Protein AF-F9XDE3-F1 (afdb_monomer)

Structure (mmCIF, N/CA/C/O backbone):
data_AF-F9XDE3-F1
#
_entry.id   AF-F9XDE3-F1
#
loop_
_atom_site.group_PDB
_atom_site.id
_atom_site.type_symbol
_atom_site.label_atom_id
_atom_site.label_alt_id
_atom_site.label_comp_id
_atom_site.label_asym_id
_atom_site.label_entity_id
_atom_site.label_seq_id
_atom_site.pdbx_PDB_ins_code
_atom_site.Cartn_x
_atom_site.Cartn_y
_atom_site.Cartn_z
_atom_site.occupancy
_atom_site.B_iso_or_equiv
_atom_site.auth_seq_id
_atom_site.auth_comp_id
_atom_site.auth_asym_id
_atom_site.auth_atom_id
_atom_site.pdbx_PDB_model_num
ATOM 1 N N . ASP A 1 1 ? 13.246 9.807 -26.018 1.00 71.44 1 ASP A N 1
ATOM 2 C CA . ASP A 1 1 ? 12.978 8.855 -24.928 1.00 71.44 1 ASP A CA 1
ATOM 3 C C . ASP A 1 1 ? 14.098 7.842 -24.835 1.00 71.44 1 ASP A C 1
ATOM 5 O O . ASP A 1 1 ? 14.555 7.351 -25.860 1.00 71.44 1 ASP A O 1
ATOM 9 N N . GLU A 1 2 ? 14.586 7.613 -23.620 1.00 89.19 2 GLU A N 1
ATOM 10 C CA . GLU A 1 2 ? 15.578 6.580 -23.307 1.00 89.19 2 GLU A CA 1
ATOM 11 C C . GLU A 1 2 ? 14.878 5.214 -23.237 1.00 89.19 2 GLU A C 1
ATOM 13 O O . GLU A 1 2 ? 13.764 5.120 -22.716 1.00 89.19 2 GLU A O 1
ATOM 18 N N . ASN A 1 3 ? 15.502 4.157 -23.765 1.00 93.88 3 ASN A N 1
ATOM 19 C CA . ASN A 1 3 ? 14.952 2.807 -23.641 1.00 93.88 3 ASN A CA 1
ATOM 20 C C . ASN A 1 3 ? 15.293 2.195 -22.267 1.00 93.88 3 ASN A C 1
ATOM 22 O O . ASN A 1 3 ? 16.207 2.637 -21.572 1.00 93.88 3 ASN A O 1
ATOM 26 N N . ILE A 1 4 ? 14.578 1.139 -21.871 1.00 96.25 4 ILE A N 1
ATOM 2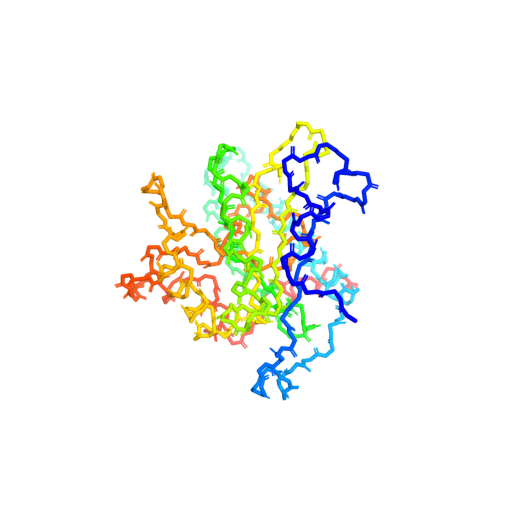7 C CA . ILE A 1 4 ? 14.730 0.568 -20.525 1.00 96.25 4 ILE A CA 1
ATOM 28 C C . ILE A 1 4 ? 16.119 -0.037 -20.252 1.00 96.25 4 ILE A C 1
ATOM 30 O O . ILE A 1 4 ? 16.571 -0.027 -19.110 1.00 96.25 4 ILE A O 1
ATOM 34 N N . GLN A 1 5 ? 16.813 -0.540 -21.276 1.00 96.38 5 GLN A N 1
ATOM 35 C CA . GLN A 1 5 ? 18.156 -1.108 -21.127 1.00 96.38 5 GLN A CA 1
ATOM 36 C C . GLN A 1 5 ? 19.199 -0.010 -20.915 1.00 96.38 5 GLN A C 1
ATOM 38 O O . GLN A 1 5 ? 20.038 -0.135 -20.023 1.00 96.38 5 GLN A O 1
ATOM 43 N N . ASP A 1 6 ? 19.097 1.088 -21.667 1.00 97.19 6 ASP A N 1
ATOM 44 C CA . ASP A 1 6 ? 19.962 2.260 -21.503 1.00 97.19 6 ASP A CA 1
ATOM 45 C C . ASP A 1 6 ? 19.802 2.850 -20.094 1.00 97.19 6 ASP A C 1
ATOM 47 O O . ASP A 1 6 ? 20.797 3.100 -19.412 1.00 97.19 6 ASP A O 1
ATOM 51 N N . PHE A 1 7 ? 18.558 2.953 -19.607 1.00 96.44 7 PHE A N 1
ATOM 52 C CA . PHE A 1 7 ? 18.257 3.390 -18.242 1.00 96.44 7 PHE A CA 1
ATOM 53 C C . PHE A 1 7 ? 18.911 2.492 -17.181 1.00 96.44 7 PHE A C 1
ATOM 55 O O . PHE A 1 7 ? 19.586 2.991 -16.280 1.00 96.44 7 PHE A O 1
ATOM 62 N N . LEU A 1 8 ? 18.743 1.167 -17.287 1.00 96.31 8 LEU A N 1
ATOM 63 C CA . LEU A 1 8 ? 19.302 0.203 -16.330 1.00 96.31 8 LEU A CA 1
ATOM 64 C C . LEU A 1 8 ? 20.837 0.168 -16.356 1.00 96.31 8 LEU A C 1
ATOM 66 O O . LEU A 1 8 ? 21.459 -0.084 -15.323 1.00 96.31 8 LEU A O 1
ATOM 70 N N . HIS A 1 9 ? 21.448 0.425 -17.515 1.00 95.94 9 HIS A N 1
ATOM 71 C CA . HIS A 1 9 ? 22.898 0.541 -17.651 1.00 95.94 9 HIS A CA 1
ATOM 72 C C . HIS A 1 9 ? 23.421 1.859 -17.065 1.00 95.94 9 HIS A C 1
ATOM 74 O O . HIS A 1 9 ? 24.461 1.876 -16.409 1.00 95.94 9 HIS A O 1
ATOM 80 N N . ARG A 1 10 ? 22.705 2.966 -17.288 1.00 95.50 10 ARG A N 1
ATOM 81 C CA . ARG A 1 10 ? 23.077 4.295 -16.789 1.00 95.50 10 ARG A CA 1
ATOM 82 C C . ARG A 1 10 ? 22.883 4.435 -15.279 1.00 95.50 10 ARG A C 1
ATOM 84 O O . ARG A 1 10 ? 23.667 5.139 -14.649 1.00 95.50 10 ARG A O 1
ATOM 91 N N . LEU A 1 11 ? 21.861 3.791 -14.710 1.00 94.50 11 LEU A N 1
ATOM 92 C CA . LEU A 1 11 ? 21.525 3.838 -13.282 1.00 94.50 11 LEU A CA 1
ATOM 93 C C . LEU A 1 11 ? 21.361 2.430 -12.677 1.00 94.50 11 LEU A C 1
ATOM 95 O O . LEU A 1 11 ? 20.244 2.026 -12.331 1.00 94.50 11 LEU A O 1
ATOM 99 N N . PRO A 1 12 ? 22.454 1.661 -12.508 1.00 92.12 12 PRO A N 1
ATOM 100 C CA . PRO A 1 12 ? 22.395 0.386 -11.803 1.00 92.12 12 PRO A CA 1
ATOM 101 C C . PRO A 1 12 ? 21.988 0.610 -10.342 1.00 92.12 12 PRO A C 1
ATOM 103 O O . PRO A 1 12 ? 22.597 1.415 -9.641 1.00 92.12 12 PRO A O 1
ATOM 106 N N . VAL A 1 13 ? 20.969 -0.099 -9.855 1.00 90.44 13 VAL A N 1
ATOM 107 C CA . VAL A 1 13 ? 20.438 0.094 -8.486 1.00 90.44 13 VAL A CA 1
ATOM 108 C C . VAL A 1 13 ? 21.478 -0.172 -7.385 1.00 90.44 13 VAL A C 1
ATOM 110 O O . VAL A 1 13 ? 21.415 0.407 -6.302 1.00 90.44 13 VAL A O 1
ATOM 113 N N . ASP A 1 14 ? 22.452 -1.031 -7.683 1.00 85.75 14 ASP A N 1
ATOM 114 C CA . ASP A 1 14 ? 23.558 -1.417 -6.812 1.00 85.75 14 ASP A CA 1
ATOM 115 C C . ASP A 1 14 ? 24.767 -0.467 -6.889 1.00 85.75 14 ASP A C 1
ATOM 117 O O . ASP A 1 14 ? 25.701 -0.615 -6.104 1.00 85.75 14 ASP A O 1
ATOM 121 N N . ASP A 1 15 ? 24.756 0.519 -7.792 1.00 88.25 15 ASP A N 1
ATOM 122 C CA . ASP A 1 15 ? 25.788 1.554 -7.858 1.00 88.25 15 ASP A CA 1
ATOM 123 C C . ASP A 1 15 ? 25.461 2.690 -6.867 1.00 88.25 15 ASP A C 1
ATOM 125 O O . ASP A 1 15 ? 24.393 3.305 -6.969 1.00 88.25 15 ASP A O 1
ATOM 129 N N . PRO A 1 16 ? 26.363 3.028 -5.924 1.00 85.69 16 PRO A N 1
ATOM 130 C CA . PRO A 1 16 ? 26.194 4.179 -5.039 1.00 85.69 16 PRO A CA 1
ATOM 131 C C . PRO A 1 16 ? 25.924 5.501 -5.772 1.00 85.69 16 PRO A C 1
ATOM 133 O O . PRO A 1 16 ? 25.214 6.349 -5.235 1.00 85.69 16 PRO A O 1
ATOM 136 N N . LYS A 1 17 ? 26.424 5.671 -7.004 1.00 87.94 17 LYS A N 1
ATOM 137 C CA . LYS A 1 17 ? 26.167 6.864 -7.827 1.00 87.94 17 LYS A CA 1
ATOM 138 C C . LYS A 1 17 ? 24.703 7.003 -8.222 1.00 87.94 17 LYS A C 1
ATOM 140 O O . LYS A 1 17 ? 24.204 8.118 -8.334 1.00 87.94 17 LYS A O 1
ATOM 145 N N . SER A 1 18 ? 23.971 5.898 -8.361 1.00 89.00 18 SER A N 1
ATOM 146 C CA . SER A 1 18 ? 22.524 5.946 -8.606 1.00 89.00 18 SER A CA 1
ATOM 147 C C . SER A 1 18 ? 21.765 6.579 -7.439 1.00 89.00 18 SER A C 1
ATOM 149 O O . SER A 1 18 ? 20.657 7.069 -7.617 1.00 89.00 18 SER A O 1
ATOM 151 N N . ALA A 1 19 ? 22.350 6.618 -6.241 1.00 85.00 19 ALA A N 1
ATOM 152 C CA . ALA A 1 19 ? 21.759 7.300 -5.099 1.00 85.00 19 ALA A CA 1
ATOM 153 C C . ALA A 1 19 ? 21.911 8.835 -5.166 1.00 85.00 19 ALA A C 1
ATOM 155 O O . ALA A 1 19 ? 21.168 9.546 -4.491 1.00 85.00 19 ALA A O 1
ATOM 156 N N . GLU A 1 20 ? 22.813 9.357 -6.007 1.00 88.56 20 GLU A N 1
ATOM 157 C CA . GLU A 1 20 ? 22.991 10.800 -6.231 1.00 88.56 20 GLU A CA 1
ATOM 158 C C . GLU A 1 20 ? 21.836 11.409 -7.038 1.00 88.56 20 GLU A C 1
ATOM 160 O O . GLU A 1 20 ? 21.543 12.594 -6.892 1.00 88.56 20 GLU A O 1
ATOM 165 N N . VAL A 1 21 ? 21.134 10.602 -7.848 1.00 87.81 21 VAL A N 1
ATOM 166 C CA . VAL A 1 21 ? 19.949 11.057 -8.599 1.00 87.81 21 VAL A CA 1
ATOM 167 C C . VAL A 1 21 ? 18.654 10.997 -7.780 1.00 87.81 21 VAL A C 1
ATOM 169 O O . VAL A 1 21 ? 17.622 11.495 -8.226 1.00 87.81 21 VAL A O 1
ATOM 172 N N . GLY A 1 22 ? 18.698 10.413 -6.579 1.00 87.44 22 GLY A N 1
ATOM 173 C CA . GLY A 1 22 ? 17.587 10.382 -5.630 1.00 87.44 22 GLY A CA 1
ATOM 174 C C . GLY A 1 22 ? 17.465 9.067 -4.862 1.00 87.44 22 GLY A C 1
ATOM 175 O O . GLY A 1 22 ? 18.130 8.075 -5.150 1.00 87.44 22 GLY A O 1
ATOM 176 N N . HIS A 1 23 ? 16.557 9.050 -3.883 1.00 87.25 23 HIS A N 1
ATOM 177 C CA . HIS A 1 23 ? 16.286 7.885 -3.027 1.00 87.25 23 HIS A CA 1
ATOM 178 C C . HIS A 1 23 ? 15.548 6.737 -3.731 1.00 87.25 23 HIS A C 1
ATOM 180 O O . HIS A 1 23 ? 15.496 5.625 -3.213 1.00 87.25 23 HIS A O 1
ATOM 186 N N . TRP A 1 24 ? 14.953 7.004 -4.895 1.00 92.69 24 TRP A N 1
ATOM 187 C CA . TRP A 1 24 ? 14.138 6.048 -5.635 1.00 92.69 24 TRP A CA 1
ATOM 188 C C . TRP A 1 24 ? 14.448 6.127 -7.123 1.00 92.69 24 TRP A C 1
ATOM 190 O O . TRP A 1 24 ? 14.440 7.215 -7.699 1.00 92.69 24 TRP A O 1
ATOM 200 N N . LEU A 1 25 ? 14.623 4.969 -7.753 1.00 94.44 25 LEU A N 1
ATOM 201 C CA . LEU A 1 25 ? 14.535 4.838 -9.204 1.00 94.44 25 LEU A CA 1
ATOM 202 C C . LEU A 1 25 ? 13.102 4.467 -9.571 1.00 94.44 25 LEU A C 1
ATOM 204 O O . LEU A 1 25 ? 12.509 3.605 -8.923 1.00 94.44 25 LEU A O 1
ATOM 208 N N . TRP A 1 26 ? 12.561 5.100 -10.608 1.00 95.88 26 TRP A N 1
ATOM 209 C CA . TRP A 1 26 ? 11.183 4.908 -11.056 1.00 95.88 26 TRP A CA 1
ATOM 210 C C . TRP A 1 26 ? 11.145 4.503 -12.522 1.00 95.88 26 TRP A C 1
ATOM 212 O O . TRP A 1 26 ? 11.901 5.028 -13.335 1.00 95.88 26 TRP A O 1
ATOM 222 N N . VAL A 1 27 ? 10.218 3.610 -12.857 1.00 96.88 27 VAL A N 1
ATOM 223 C CA . VAL A 1 27 ? 9.884 3.250 -14.237 1.00 96.88 27 VAL A CA 1
ATOM 224 C C . VAL A 1 27 ? 8.375 3.314 -14.379 1.00 96.88 27 VAL A C 1
ATOM 226 O O . VAL A 1 27 ? 7.660 2.660 -13.623 1.00 96.88 27 VAL A O 1
ATOM 229 N N . GLY A 1 28 ? 7.900 4.109 -15.334 1.00 94.88 28 GLY A N 1
ATOM 230 C CA . GLY A 1 28 ? 6.489 4.198 -15.689 1.00 94.88 28 GLY A CA 1
ATOM 231 C C . GLY A 1 28 ? 6.144 3.271 -16.848 1.00 94.88 28 GLY A C 1
ATOM 232 O O . GLY A 1 28 ? 6.965 3.034 -17.734 1.00 94.88 28 GLY A O 1
ATOM 233 N N . SER A 1 29 ? 4.914 2.773 -16.857 1.00 92.12 29 SER A N 1
ATOM 234 C CA . SER A 1 29 ? 4.346 2.132 -18.035 1.00 92.12 29 SER A CA 1
ATOM 235 C C . SER A 1 29 ? 3.871 3.203 -19.024 1.00 92.12 29 SER A C 1
ATOM 237 O O . SER A 1 29 ? 3.166 4.131 -18.616 1.00 92.12 29 SER A O 1
ATOM 239 N N . PRO A 1 30 ? 4.176 3.079 -20.329 1.00 83.25 30 PRO A N 1
ATOM 240 C CA . PRO A 1 30 ? 3.629 3.979 -21.342 1.00 83.25 30 PRO A CA 1
ATOM 241 C C . PRO A 1 30 ? 2.129 3.734 -21.586 1.00 83.25 30 PRO A C 1
ATOM 243 O O . PRO A 1 30 ? 1.458 4.547 -22.220 1.00 83.25 30 PRO A O 1
ATOM 246 N N . THR A 1 31 ? 1.583 2.614 -21.100 1.00 78.81 31 THR A N 1
ATOM 247 C CA . THR A 1 31 ? 0.201 2.203 -21.348 1.00 78.81 31 THR A CA 1
ATOM 248 C C . THR A 1 31 ? -0.665 2.377 -20.108 1.00 78.81 31 THR A C 1
ATOM 250 O O . THR A 1 31 ? -0.649 1.551 -19.196 1.00 78.81 31 THR A O 1
ATOM 253 N N . LEU A 1 32 ? -1.509 3.409 -20.114 1.00 73.50 32 LEU A N 1
ATOM 254 C CA . LEU A 1 32 ? -2.643 3.481 -19.200 1.00 73.50 32 LEU A CA 1
ATOM 255 C C . LEU A 1 32 ? -3.761 2.568 -19.719 1.00 73.50 32 LEU A C 1
ATOM 257 O O . LEU A 1 32 ? -4.246 2.740 -20.840 1.00 73.50 32 LEU A O 1
ATOM 261 N N . SER A 1 33 ? -4.211 1.613 -18.902 1.00 74.94 33 SER A N 1
ATOM 262 C CA . SER A 1 33 ? -5.391 0.808 -19.244 1.00 74.94 33 SER A CA 1
ATOM 263 C C . SER A 1 33 ? -6.588 1.723 -19.513 1.00 74.94 33 SER A C 1
ATOM 265 O O . SER A 1 33 ? -6.915 2.581 -18.691 1.00 74.94 33 SER A O 1
ATOM 267 N N . ARG A 1 34 ? -7.294 1.522 -20.636 1.00 70.25 34 ARG A N 1
ATOM 268 C CA . ARG A 1 34 ? -8.483 2.323 -20.995 1.00 70.25 34 ARG A CA 1
ATOM 269 C C . ARG A 1 34 ? -9.553 2.307 -19.900 1.00 70.25 34 ARG A C 1
ATOM 271 O O . ARG A 1 34 ? -10.234 3.309 -19.706 1.00 70.25 34 ARG A O 1
ATOM 278 N N . ALA A 1 35 ? -9.709 1.184 -19.195 1.00 75.56 35 ALA A N 1
ATOM 279 C CA . ALA A 1 35 ? -10.665 1.067 -18.097 1.00 75.56 35 ALA A CA 1
ATOM 280 C C . ALA A 1 35 ? -10.266 1.945 -16.902 1.00 75.56 35 ALA A C 1
ATOM 282 O O . ALA A 1 35 ? -11.126 2.575 -16.289 1.00 75.56 35 ALA A O 1
ATOM 283 N N . HIS A 1 36 ? -8.969 2.041 -16.597 1.00 76.94 36 HIS A N 1
ATOM 284 C CA . HIS A 1 36 ? -8.475 2.940 -15.554 1.00 76.94 36 HIS A CA 1
ATOM 285 C C . HIS A 1 36 ? -8.493 4.400 -16.000 1.00 76.94 36 HIS A C 1
ATOM 287 O O . HIS A 1 36 ? -8.944 5.241 -15.234 1.00 76.94 36 HIS A O 1
ATOM 293 N N . ALA A 1 37 ? -8.139 4.706 -17.252 1.00 79.19 37 ALA A N 1
ATOM 294 C CA . ALA A 1 37 ? -8.246 6.061 -17.798 1.00 79.19 37 ALA A CA 1
ATOM 295 C C . ALA A 1 37 ? -9.657 6.653 -17.639 1.00 79.19 37 ALA A C 1
ATOM 297 O O . ALA A 1 37 ? -9.795 7.828 -17.318 1.00 79.19 37 ALA A O 1
ATOM 298 N N . LYS A 1 38 ? -10.700 5.831 -17.823 1.00 78.50 38 LYS A N 1
ATOM 299 C CA . LYS A 1 38 ? -12.103 6.244 -17.661 1.00 78.50 38 LYS A CA 1
ATOM 300 C C . LYS A 1 38 ? -12.548 6.398 -16.206 1.00 78.50 38 LYS A C 1
ATOM 302 O O . LYS A 1 38 ? -13.431 7.201 -15.940 1.00 78.50 38 LYS A O 1
ATOM 307 N N . ARG A 1 39 ? -11.994 5.595 -15.293 1.00 78.94 39 ARG A N 1
ATOM 308 C CA . ARG A 1 39 ? -12.381 5.568 -13.870 1.00 78.94 39 ARG A CA 1
ATOM 309 C C . ARG A 1 39 ? -11.543 6.500 -12.997 1.00 78.94 39 ARG A C 1
ATOM 311 O O . ARG A 1 39 ? -11.896 6.714 -11.845 1.00 78.94 39 ARG A O 1
ATOM 318 N N . ARG A 1 40 ? -10.438 7.040 -13.523 1.00 78.94 40 ARG A N 1
ATOM 319 C CA . ARG A 1 40 ? -9.491 7.846 -12.752 1.00 78.94 40 ARG A CA 1
ATOM 320 C C . ARG A 1 40 ? -10.157 9.125 -12.245 1.00 78.94 40 ARG A C 1
ATOM 322 O O . ARG A 1 40 ? -10.354 10.070 -13.008 1.00 78.94 40 ARG A O 1
ATOM 329 N N . LYS A 1 41 ? -10.451 9.157 -10.947 1.00 84.62 41 LYS A N 1
ATOM 330 C CA . LYS A 1 41 ? -10.754 10.389 -10.220 1.00 84.62 41 LYS A CA 1
ATOM 331 C C . LYS A 1 41 ? -9.470 11.214 -10.091 1.00 84.62 41 LYS A C 1
ATOM 333 O O . LYS A 1 41 ? -8.382 10.643 -10.011 1.00 84.62 41 LYS A O 1
ATOM 338 N N . ALA A 1 42 ? -9.586 12.540 -10.125 1.00 87.50 42 ALA A N 1
ATOM 339 C CA . ALA A 1 42 ? -8.465 13.396 -9.755 1.00 87.50 42 ALA A CA 1
ATOM 340 C C . ALA A 1 42 ? -8.119 13.121 -8.288 1.00 87.50 42 ALA A C 1
ATOM 342 O O . ALA A 1 42 ? -9.019 13.054 -7.453 1.00 87.50 42 ALA A O 1
ATOM 343 N N . GLU A 1 43 ? -6.841 12.896 -8.011 1.00 91.56 43 GLU A N 1
ATOM 344 C CA . GLU A 1 43 ? -6.375 12.649 -6.654 1.00 91.56 43 GLU A CA 1
ATOM 345 C C . GLU A 1 43 ? -6.349 13.970 -5.879 1.00 91.56 43 GLU A C 1
ATOM 347 O O . GLU A 1 43 ? -5.714 14.929 -6.317 1.00 91.56 43 GLU A O 1
ATOM 352 N N . ASP A 1 44 ? -7.042 14.003 -4.744 1.00 93.69 44 ASP A N 1
ATOM 353 C CA . ASP A 1 44 ? -7.058 15.119 -3.799 1.00 93.69 44 ASP A CA 1
ATOM 354 C C . ASP A 1 44 ? -6.428 14.662 -2.476 1.00 93.69 44 ASP A C 1
ATOM 356 O O . ASP A 1 44 ? -7.100 14.220 -1.536 1.00 93.69 44 ASP A O 1
ATOM 360 N N . THR A 1 45 ? -5.093 14.675 -2.440 1.00 92.56 45 THR A N 1
ATOM 361 C CA . THR A 1 45 ? -4.321 14.228 -1.272 1.00 92.56 45 THR A CA 1
ATOM 362 C C . THR A 1 45 ? -4.501 15.134 -0.061 1.00 92.56 45 THR A C 1
ATOM 364 O O . THR A 1 45 ? -4.362 14.656 1.065 1.00 92.56 45 THR A O 1
ATOM 367 N N . ASP A 1 46 ? -4.817 16.410 -0.279 1.00 93.38 46 ASP A N 1
ATOM 368 C CA . ASP A 1 46 ? -4.981 17.391 0.792 1.00 93.38 46 ASP A CA 1
ATOM 369 C C . ASP A 1 46 ? -6.316 17.154 1.505 1.00 93.38 46 ASP A C 1
ATOM 371 O O . ASP A 1 46 ? -6.328 16.924 2.718 1.00 93.38 46 ASP A O 1
ATOM 375 N N . ALA A 1 47 ? -7.421 17.045 0.754 1.00 93.94 47 ALA A N 1
ATOM 376 C CA . ALA A 1 47 ? -8.724 16.699 1.324 1.00 93.94 47 ALA A CA 1
ATOM 377 C C . ALA A 1 47 ? -8.710 15.320 2.006 1.00 93.94 47 ALA A C 1
ATOM 379 O O . ALA A 1 47 ? -9.327 15.136 3.065 1.00 93.94 47 ALA A O 1
ATOM 380 N N . PHE A 1 48 ? -7.981 14.352 1.429 1.00 96.31 48 PHE A N 1
ATOM 381 C CA . PHE A 1 48 ? -7.734 13.059 2.067 1.00 96.31 48 PHE A CA 1
ATOM 382 C C . PHE A 1 48 ? -7.014 13.230 3.404 1.00 96.31 48 PHE A C 1
ATOM 384 O O . PHE A 1 48 ? -7.479 12.707 4.414 1.00 96.31 48 PHE A O 1
ATOM 391 N N . GLY A 1 49 ? -5.892 13.952 3.417 1.00 95.44 49 GLY A N 1
ATOM 392 C CA . GLY A 1 49 ? -5.058 14.145 4.599 1.00 95.44 49 GLY A CA 1
ATOM 393 C C . GLY A 1 49 ? -5.815 14.799 5.751 1.00 95.44 49 GLY A C 1
ATOM 394 O O . GLY A 1 49 ? -5.790 14.275 6.867 1.00 95.44 49 GLY A O 1
ATOM 395 N N . GLU A 1 50 ? -6.536 15.889 5.479 1.00 93.69 50 GLU A N 1
ATOM 396 C CA . GLU A 1 50 ? -7.332 16.614 6.476 1.00 93.69 50 GLU A CA 1
ATOM 397 C C . GLU A 1 50 ? -8.423 15.725 7.089 1.00 93.69 50 GLU A C 1
ATOM 399 O O . GLU A 1 50 ? -8.487 15.542 8.311 1.00 93.69 50 GLU A O 1
ATOM 404 N N . SER A 1 51 ? -9.242 15.098 6.241 1.00 95.25 51 SER A N 1
ATOM 405 C CA . SER A 1 51 ? -10.358 14.258 6.689 1.00 95.25 51 SER A CA 1
ATOM 406 C C . SER A 1 51 ? -9.872 12.985 7.388 1.00 95.25 51 SER A C 1
ATOM 408 O O . SER A 1 51 ? -10.445 12.549 8.389 1.00 95.25 51 SER A O 1
ATOM 410 N N . ALA A 1 52 ? -8.777 12.390 6.910 1.00 97.12 52 ALA A N 1
ATOM 411 C CA . ALA A 1 52 ? -8.179 11.221 7.536 1.00 97.12 52 ALA A CA 1
ATOM 412 C C . ALA A 1 52 ? -7.581 11.559 8.904 1.00 97.12 52 ALA A C 1
ATOM 414 O O . ALA A 1 52 ? -7.726 10.769 9.835 1.00 97.12 52 ALA A O 1
ATOM 415 N N . HIS A 1 53 ? -6.950 12.726 9.064 1.00 96.69 53 HIS A N 1
ATOM 416 C CA . HIS A 1 53 ? -6.436 13.153 10.363 1.00 96.69 53 HIS A CA 1
ATOM 417 C C . HIS A 1 53 ? -7.566 13.296 11.390 1.00 96.69 53 HIS A C 1
ATOM 419 O O . HIS A 1 53 ? -7.449 12.774 12.499 1.00 96.69 53 HIS A O 1
ATOM 425 N N . ALA A 1 54 ? -8.700 13.885 10.997 1.00 96.06 54 ALA A N 1
ATOM 426 C CA . ALA A 1 54 ? -9.880 13.981 11.857 1.00 96.06 54 ALA A CA 1
ATOM 427 C C . ALA A 1 54 ? -10.397 12.599 12.308 1.00 96.06 54 ALA A C 1
ATOM 429 O O . ALA A 1 54 ? -10.731 12.410 13.479 1.00 96.06 54 ALA A O 1
ATOM 430 N N . LEU A 1 55 ? -10.391 11.597 11.420 1.00 97.25 55 LEU A N 1
ATOM 431 C CA . LEU A 1 55 ? -10.740 10.212 11.765 1.00 97.25 55 LEU A CA 1
ATOM 432 C C . LEU A 1 55 ? -9.777 9.588 12.783 1.00 97.25 55 LEU A C 1
ATOM 434 O O . LEU A 1 55 ? -10.207 8.889 13.705 1.00 97.25 55 LEU A O 1
ATOM 438 N N . LEU A 1 56 ? -8.474 9.829 12.621 1.00 97.56 56 LEU A N 1
ATOM 439 C CA . LEU A 1 56 ? -7.451 9.326 13.539 1.00 97.56 56 LEU A CA 1
ATOM 440 C C . LEU A 1 56 ? -7.581 9.966 14.928 1.00 97.56 56 LEU A C 1
ATOM 442 O O . LEU A 1 56 ? -7.471 9.257 15.932 1.00 97.56 56 LEU A O 1
ATOM 446 N N . GLU A 1 57 ? -7.862 11.269 15.001 1.00 97.06 57 GLU A N 1
ATOM 447 C CA . GLU A 1 57 ? -8.111 11.968 16.267 1.00 97.06 57 GLU A CA 1
ATOM 448 C C . GLU A 1 57 ? -9.412 11.508 16.934 1.00 97.06 57 GLU A C 1
ATOM 450 O O . GLU A 1 57 ? -9.417 11.231 18.135 1.00 97.06 57 GLU A O 1
ATOM 455 N N . ALA A 1 58 ? -10.488 11.301 16.169 1.00 96.44 58 ALA A N 1
ATOM 456 C CA . ALA A 1 58 ? -11.736 10.748 16.694 1.00 96.44 58 ALA A CA 1
ATOM 457 C C . ALA A 1 58 ? -11.531 9.357 17.318 1.00 96.44 58 ALA A C 1
ATOM 459 O O . ALA A 1 58 ? -12.019 9.082 18.417 1.00 96.44 58 ALA A O 1
ATOM 460 N N . PHE A 1 59 ? -10.736 8.497 16.675 1.00 97.25 59 PHE A N 1
ATOM 461 C CA . PHE A 1 59 ? -10.377 7.195 17.236 1.00 97.25 59 PHE A CA 1
ATOM 462 C C . PHE A 1 59 ? -9.561 7.319 18.534 1.00 97.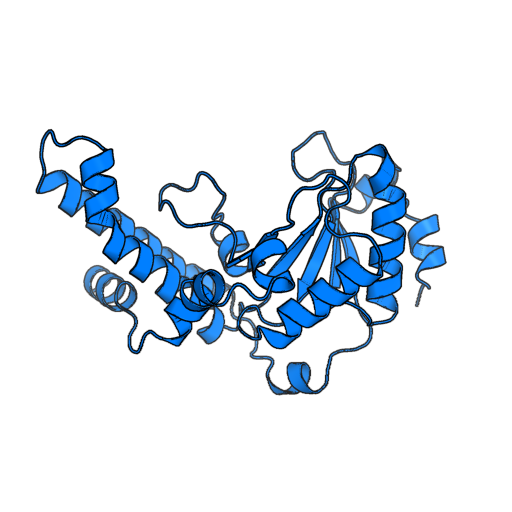25 59 PHE A C 1
ATOM 464 O O . PHE A 1 59 ? -9.789 6.556 19.476 1.00 97.25 59 PHE A O 1
ATOM 471 N N . LYS A 1 60 ? -8.612 8.265 18.612 1.00 97.31 60 LYS A N 1
ATOM 472 C CA . LYS A 1 60 ? -7.829 8.518 19.837 1.00 97.31 60 LYS A CA 1
ATOM 473 C C . LYS A 1 60 ? -8.713 9.023 20.976 1.00 97.31 60 LYS A C 1
ATOM 475 O O . LYS A 1 60 ? -8.583 8.530 22.095 1.00 97.31 60 LYS A O 1
ATOM 480 N N . ALA A 1 61 ? -9.625 9.951 20.692 1.00 96.56 61 ALA A N 1
ATOM 481 C CA . ALA A 1 61 ? -10.577 10.462 21.671 1.00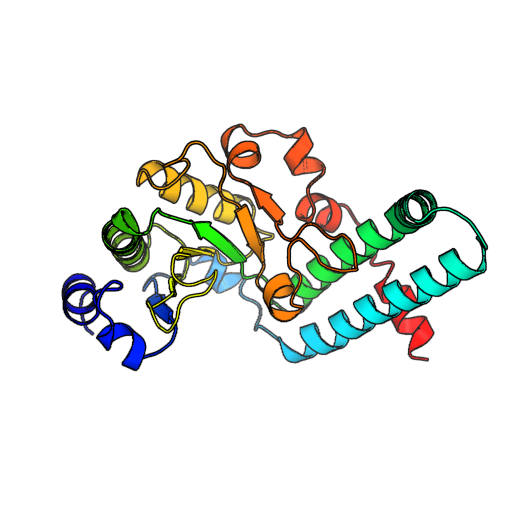 96.56 61 ALA A CA 1
ATOM 482 C C . ALA A 1 61 ? -11.469 9.336 22.214 1.00 96.56 61 ALA A C 1
ATOM 484 O O . ALA A 1 61 ? -11.643 9.202 23.425 1.00 96.56 61 ALA A O 1
ATOM 485 N N . GLU A 1 62 ? -11.970 8.473 21.329 1.00 96.06 62 GLU A N 1
ATOM 486 C CA . GLU A 1 62 ? -12.788 7.327 21.723 1.00 96.06 62 GLU A CA 1
ATOM 487 C C . GLU A 1 62 ? -11.999 6.312 22.555 1.00 96.06 62 GLU A C 1
ATOM 489 O O . GLU A 1 62 ? -12.496 5.802 23.558 1.00 96.06 62 GLU A O 1
ATOM 494 N N . ARG A 1 63 ? -10.728 6.080 22.213 1.00 96.19 63 ARG A N 1
ATOM 495 C CA . ARG A 1 63 ? -9.835 5.271 23.044 1.00 96.19 63 ARG A CA 1
ATOM 496 C C . ARG A 1 63 ? -9.678 5.855 24.448 1.00 96.19 63 ARG A C 1
ATOM 498 O O . ARG A 1 63 ? -9.760 5.097 25.411 1.00 96.19 63 ARG A O 1
ATOM 505 N N . GLY A 1 64 ? -9.501 7.171 24.565 1.00 96.31 64 GLY A N 1
ATOM 506 C CA . GLY A 1 64 ? -9.417 7.860 25.854 1.00 96.31 64 GLY A CA 1
ATOM 507 C C . GLY A 1 64 ? -10.675 7.672 26.707 1.00 96.31 64 GLY A C 1
ATOM 508 O O . GLY A 1 64 ? -10.567 7.385 27.898 1.00 96.31 64 GLY A O 1
ATOM 509 N N . LYS A 1 65 ? -11.869 7.734 26.099 1.00 96.00 65 LYS A N 1
ATOM 510 C CA . LYS A 1 65 ? -13.138 7.435 26.790 1.00 96.00 65 LYS A CA 1
ATOM 511 C C . LYS A 1 65 ? -13.203 5.986 27.259 1.00 96.00 65 LYS A C 1
ATOM 513 O O . LYS A 1 65 ? -13.480 5.732 28.425 1.00 96.00 65 LYS A O 1
ATOM 518 N N . VAL A 1 66 ? -12.881 5.031 26.383 1.00 96.50 66 VAL A N 1
ATOM 519 C CA . VAL A 1 66 ? -12.880 3.602 26.735 1.00 96.50 66 VAL A CA 1
ATOM 520 C C . VAL A 1 66 ? -11.897 3.309 27.871 1.00 96.50 66 VAL A C 1
ATOM 522 O O . VAL A 1 66 ? -12.211 2.504 28.746 1.00 96.50 66 VAL A O 1
ATOM 525 N N . GLU A 1 67 ? -10.725 3.943 27.885 1.00 96.50 67 GLU A N 1
ATOM 526 C CA . GLU A 1 67 ? -9.759 3.836 28.985 1.00 96.50 67 GLU A CA 1
ATOM 527 C C . GLU A 1 67 ? -10.312 4.456 30.284 1.00 96.50 67 GLU A C 1
ATOM 529 O O . GLU A 1 67 ? -10.241 3.814 31.334 1.00 96.50 67 GLU A O 1
ATOM 534 N N . GLY A 1 68 ? -10.938 5.636 30.207 1.00 96.81 68 GLY A N 1
ATOM 535 C CA . GLY A 1 68 ? -11.579 6.312 31.342 1.00 96.81 68 GLY A CA 1
ATOM 536 C C . GLY A 1 68 ? -12.740 5.529 31.965 1.00 96.81 68 GLY A C 1
ATOM 537 O O . GLY A 1 68 ? -12.813 5.406 33.186 1.00 96.81 68 GLY A O 1
ATOM 538 N N . ASP A 1 69 ? -13.589 4.912 31.142 1.00 96.44 69 ASP A N 1
ATOM 539 C CA . ASP A 1 69 ? -14.726 4.085 31.576 1.00 96.44 69 ASP A CA 1
ATOM 540 C C . ASP A 1 69 ? -14.296 2.722 32.147 1.00 96.44 69 ASP A C 1
ATOM 542 O O . ASP A 1 69 ? -15.114 1.950 32.656 1.00 96.44 69 ASP A O 1
ATOM 546 N N . ASN A 1 70 ? -13.017 2.358 32.010 1.00 95.56 70 ASN A N 1
ATOM 547 C CA . ASN A 1 70 ? -12.493 1.049 32.392 1.00 95.56 70 ASN A CA 1
ATOM 548 C C . ASN A 1 70 ? -11.196 1.176 33.218 1.00 95.56 70 ASN A C 1
ATOM 550 O O . ASN A 1 70 ? -10.178 0.570 32.854 1.00 95.56 70 ASN A O 1
ATOM 554 N N . PRO A 1 71 ? -11.218 1.902 34.356 1.00 94.44 71 PRO A N 1
ATOM 555 C CA . PRO A 1 71 ? -10.019 2.161 35.143 1.00 94.44 71 PRO A CA 1
ATOM 556 C C . PRO A 1 71 ? -9.399 0.855 35.658 1.00 94.44 71 PRO A C 1
ATOM 558 O O . PRO A 1 71 ? -10.093 -0.070 36.088 1.00 94.44 71 PRO A O 1
ATOM 561 N N . GLY A 1 72 ? -8.069 0.761 35.584 1.00 92.62 72 GLY A N 1
ATOM 562 C CA . GLY A 1 72 ? -7.302 -0.398 36.056 1.00 92.62 72 GLY A CA 1
ATOM 563 C C . GLY A 1 72 ? -7.464 -1.679 35.226 1.00 92.62 72 GLY A C 1
ATOM 564 O O . GLY A 1 72 ? -6.919 -2.719 35.600 1.00 92.62 72 GLY A O 1
ATOM 565 N N . LYS A 1 73 ? -8.196 -1.657 34.102 1.00 94.75 73 LYS A N 1
ATOM 566 C CA . LYS A 1 73 ? -8.276 -2.817 33.202 1.00 94.75 73 LYS A CA 1
ATOM 567 C C . LYS A 1 73 ? -6.987 -2.978 32.392 1.00 94.75 73 LYS A C 1
ATOM 569 O O . LYS A 1 73 ? -6.372 -2.013 31.956 1.00 94.75 73 LYS A O 1
ATOM 574 N N . ALA A 1 74 ? -6.613 -4.233 32.140 1.00 95.44 74 ALA A N 1
ATOM 575 C CA . ALA A 1 74 ? -5.444 -4.571 31.332 1.00 95.44 74 ALA A CA 1
ATOM 576 C C . ALA A 1 74 ? -5.563 -4.062 29.881 1.00 95.44 74 ALA A C 1
ATOM 578 O O . ALA A 1 74 ? -6.650 -4.061 29.297 1.00 95.44 74 ALA A O 1
ATOM 579 N N . ALA A 1 75 ? -4.426 -3.742 29.256 1.00 92.81 75 ALA A N 1
ATOM 580 C CA . ALA A 1 75 ? -4.362 -3.230 27.883 1.00 92.81 75 ALA A CA 1
ATOM 581 C C . ALA A 1 75 ? -5.014 -4.161 26.840 1.00 92.81 75 ALA A C 1
ATOM 583 O O . ALA A 1 75 ? -5.611 -3.689 25.872 1.00 92.81 75 ALA A O 1
ATOM 584 N N . ALA A 1 76 ? -4.961 -5.483 27.043 1.00 94.81 76 ALA A N 1
ATOM 585 C CA . ALA A 1 76 ? -5.640 -6.452 26.179 1.00 94.81 76 ALA A CA 1
ATOM 586 C C . ALA A 1 76 ? -7.173 -6.289 26.210 1.00 94.81 76 ALA A C 1
ATOM 588 O O . ALA A 1 76 ? -7.834 -6.392 25.177 1.00 94.81 76 ALA A O 1
ATOM 589 N N . THR A 1 77 ? -7.737 -5.968 27.378 1.00 96.12 77 THR A N 1
ATOM 590 C CA . THR A 1 77 ? -9.173 -5.700 27.546 1.00 96.12 77 THR A CA 1
ATOM 591 C C . THR A 1 77 ? -9.581 -4.427 26.816 1.00 96.12 77 THR A C 1
ATOM 593 O O . THR A 1 77 ? -10.587 -4.433 26.107 1.00 96.12 77 THR A O 1
ATOM 596 N N . ILE A 1 78 ? -8.784 -3.360 26.938 1.00 96.38 78 ILE A N 1
ATOM 597 C CA . ILE A 1 78 ? -8.997 -2.112 26.191 1.00 96.38 78 ILE A CA 1
ATOM 598 C C . ILE A 1 78 ? -8.908 -2.380 24.687 1.00 96.38 78 ILE A C 1
ATOM 600 O O . ILE A 1 78 ? -9.823 -2.039 23.947 1.00 96.38 78 ILE A O 1
ATOM 604 N N . THR A 1 79 ? -7.877 -3.100 24.237 1.00 95.12 79 THR A N 1
ATOM 605 C CA . THR A 1 79 ? -7.695 -3.470 22.822 1.00 95.12 79 THR A CA 1
ATOM 606 C C . THR A 1 79 ? -8.901 -4.234 22.272 1.00 95.12 79 THR A C 1
ATOM 608 O O . THR A 1 79 ? -9.362 -3.945 21.170 1.00 95.12 79 THR A O 1
ATOM 611 N N . LYS A 1 80 ? -9.460 -5.176 23.046 1.00 96.75 80 LYS A N 1
ATOM 612 C CA . LYS A 1 80 ? -10.675 -5.907 22.663 1.00 96.75 80 LYS A CA 1
ATOM 613 C C . LYS A 1 80 ? -11.890 -4.980 22.554 1.00 96.75 80 LYS A C 1
ATOM 615 O O . LYS A 1 80 ? -12.633 -5.084 21.582 1.00 96.75 80 LYS A O 1
ATOM 620 N N . LYS A 1 81 ? -12.080 -4.060 23.509 1.00 96.81 81 LYS A N 1
ATOM 621 C CA . LYS A 1 81 ? -13.159 -3.051 23.474 1.00 96.81 81 LYS A CA 1
ATOM 622 C C . LYS A 1 81 ? -13.018 -2.084 22.296 1.00 96.81 81 LYS A C 1
ATOM 624 O O . LYS A 1 81 ? -14.026 -1.686 21.726 1.00 96.81 81 LYS A O 1
ATOM 629 N N . MET A 1 82 ? -11.787 -1.784 21.883 1.00 97.25 82 MET A N 1
ATOM 630 C CA . MET A 1 82 ? -11.500 -0.952 20.711 1.00 97.25 82 MET A CA 1
ATOM 631 C C . MET A 1 82 ? -11.757 -1.650 19.368 1.00 97.25 82 MET A C 1
ATOM 633 O O . MET A 1 82 ? -11.760 -0.976 18.341 1.00 97.25 82 MET A O 1
ATOM 637 N N . GLY A 1 83 ? -12.000 -2.968 19.346 1.00 95.75 83 GLY A N 1
ATOM 638 C CA . GLY A 1 83 ? -12.194 -3.751 18.119 1.00 95.75 83 GLY A CA 1
ATOM 639 C C . GLY A 1 83 ? -13.189 -3.131 17.124 1.00 95.75 83 GLY A C 1
ATOM 640 O O . GLY A 1 83 ? -12.778 -2.799 16.015 1.00 95.75 83 GLY A O 1
ATOM 641 N N . PRO A 1 84 ? -14.452 -2.868 17.514 1.00 93.94 84 PRO A N 1
ATOM 642 C CA . PRO A 1 84 ? -15.445 -2.280 16.611 1.00 93.94 84 PRO A CA 1
ATOM 643 C C . PRO A 1 84 ? -15.083 -0.879 16.091 1.00 93.94 84 PRO A C 1
ATOM 645 O O . PRO A 1 84 ? -15.453 -0.518 14.973 1.00 93.94 84 PRO A O 1
ATOM 648 N N . PHE A 1 85 ? -14.373 -0.076 16.889 1.00 95.69 85 PHE A N 1
ATOM 649 C CA . PHE A 1 85 ? -13.917 1.260 16.490 1.00 95.69 85 PHE A CA 1
ATOM 650 C C . PHE A 1 85 ? -12.740 1.189 15.525 1.00 95.69 85 PHE A C 1
ATOM 652 O O . PHE A 1 85 ? -12.638 2.010 14.620 1.00 95.69 85 PHE A O 1
ATOM 659 N N . ARG A 1 86 ? -11.878 0.184 15.684 1.00 96.06 86 ARG A N 1
ATOM 660 C C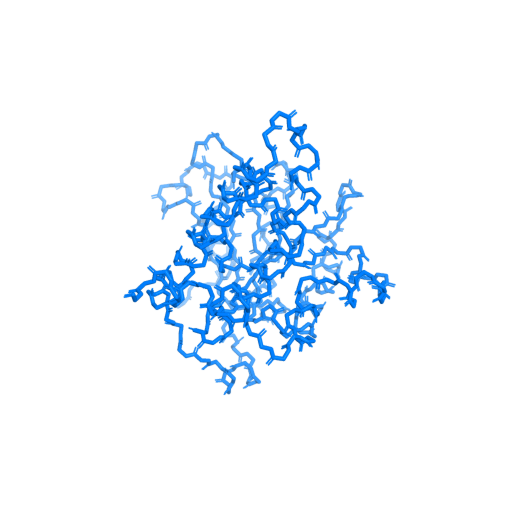A . ARG A 1 86 ? -10.761 -0.070 14.779 1.00 96.06 86 ARG A CA 1
ATOM 661 C C . ARG A 1 86 ? -11.265 -0.512 13.411 1.00 96.06 86 ARG A C 1
ATOM 663 O O . ARG A 1 86 ? -10.820 0.034 12.411 1.00 96.06 86 ARG A O 1
ATOM 670 N N . ASP A 1 87 ? -12.231 -1.426 13.369 1.00 94.00 87 ASP A N 1
ATOM 671 C CA . ASP A 1 87 ? -12.828 -1.881 12.108 1.00 94.00 87 ASP A CA 1
ATOM 672 C C . ASP A 1 87 ? -13.581 -0.735 11.403 1.00 94.00 87 ASP A C 1
ATOM 674 O O . ASP A 1 87 ? -13.611 -0.654 10.173 1.00 94.00 87 ASP A O 1
ATOM 678 N N . ALA A 1 88 ? -14.178 0.179 12.183 1.00 94.88 88 ALA A N 1
ATOM 679 C CA . ALA A 1 88 ? -14.758 1.423 11.680 1.00 94.88 88 ALA A CA 1
ATOM 680 C C . ALA A 1 88 ? -13.716 2.369 11.095 1.00 94.88 88 ALA A C 1
ATOM 682 O O . ALA A 1 88 ? -13.871 2.783 9.953 1.00 94.88 88 ALA A O 1
ATOM 683 N N . LEU A 1 89 ? -12.648 2.653 11.837 1.00 97.06 89 LEU A N 1
ATOM 684 C CA . LEU A 1 89 ? -11.558 3.491 11.358 1.00 97.06 89 LEU A CA 1
ATOM 685 C C . LEU A 1 89 ? -10.957 2.933 10.062 1.00 97.06 89 LEU A C 1
ATOM 687 O O . LEU A 1 89 ? -10.784 3.674 9.104 1.00 97.06 89 LEU A O 1
ATOM 691 N N . GLU A 1 90 ? -10.676 1.629 10.010 1.00 97.12 90 GLU A N 1
ATOM 692 C CA . GLU A 1 90 ? -10.101 0.988 8.824 1.00 97.12 90 GLU A CA 1
ATOM 693 C C . GLU A 1 90 ? -10.994 1.159 7.591 1.00 97.12 90 GLU A C 1
ATOM 695 O O . GLU A 1 90 ? -10.517 1.564 6.532 1.00 97.12 90 GLU A O 1
ATOM 700 N N . SER A 1 91 ? -12.294 0.885 7.748 1.00 96.25 91 SER A N 1
ATOM 701 C CA . SER A 1 91 ? -13.269 1.001 6.661 1.00 96.25 91 SER A CA 1
ATOM 702 C C . SER A 1 91 ? -13.404 2.445 6.186 1.00 96.25 91 SER A C 1
ATOM 704 O O . SER A 1 91 ? -13.412 2.692 4.985 1.00 96.25 91 SER A O 1
ATOM 706 N N . ASP A 1 92 ? -13.485 3.391 7.121 1.00 96.81 92 ASP A N 1
ATOM 707 C CA . ASP A 1 92 ? -13.737 4.798 6.824 1.00 96.81 92 ASP A CA 1
ATOM 708 C C . ASP A 1 92 ? -12.511 5.468 6.186 1.00 96.81 92 ASP A C 1
ATOM 710 O O . ASP A 1 92 ? -12.672 6.263 5.265 1.00 96.81 92 ASP A O 1
ATOM 714 N N . LEU A 1 93 ? -11.287 5.098 6.588 1.00 97.75 93 LEU A N 1
ATOM 715 C CA . LEU A 1 93 ? -10.058 5.552 5.923 1.00 97.75 93 LEU A CA 1
ATOM 716 C C . LEU A 1 93 ? -9.976 5.063 4.472 1.00 97.75 93 LEU A C 1
ATOM 718 O O . LEU A 1 93 ? -9.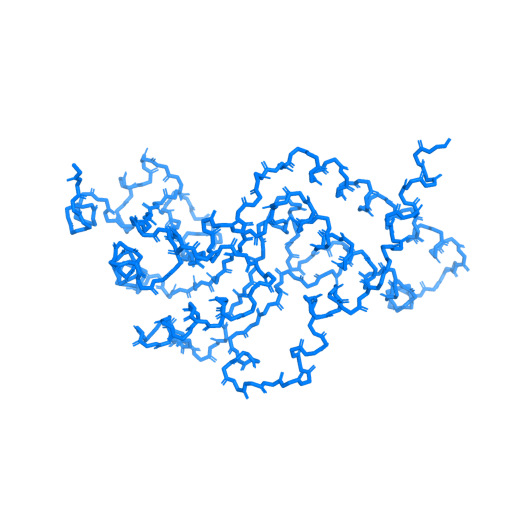565 5.813 3.589 1.00 97.75 93 LEU A O 1
ATOM 722 N N . LEU A 1 94 ? -10.354 3.807 4.215 1.00 97.44 94 LEU A N 1
ATOM 723 C CA . LEU A 1 94 ? -10.353 3.251 2.860 1.00 97.44 94 LEU A CA 1
ATO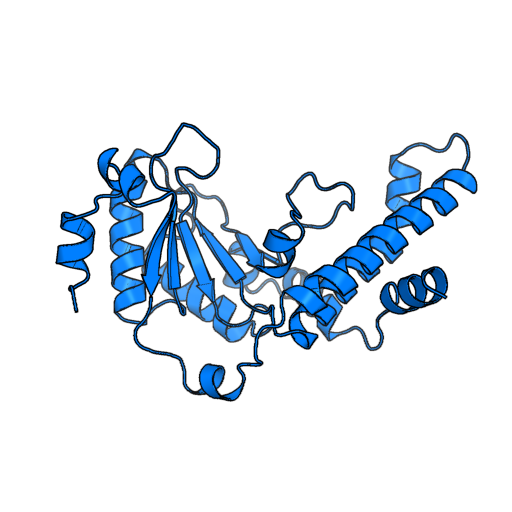M 724 C C . LEU A 1 94 ? -11.487 3.824 2.007 1.00 97.44 94 LEU A C 1
ATOM 726 O O . LEU A 1 94 ? -11.277 4.088 0.828 1.00 97.44 94 LEU A O 1
ATOM 730 N N . PHE A 1 95 ? -12.661 4.051 2.596 1.00 95.50 95 PHE A N 1
ATOM 731 C CA . PHE A 1 95 ? -13.767 4.728 1.927 1.00 95.50 95 PHE A CA 1
ATOM 732 C C . PHE A 1 95 ? -13.372 6.155 1.539 1.00 95.50 95 PHE A C 1
ATOM 734 O O . PHE A 1 95 ? -13.521 6.536 0.383 1.00 95.50 95 PHE A O 1
ATOM 741 N N . LEU A 1 96 ? -12.779 6.907 2.472 1.00 95.88 96 LEU A N 1
ATOM 742 C CA . LEU A 1 96 ? -12.269 8.250 2.211 1.00 95.88 96 LEU A CA 1
ATOM 743 C C . LEU A 1 96 ? -11.249 8.251 1.071 1.00 95.88 96 LEU A C 1
ATOM 745 O O . LEU A 1 96 ? -11.346 9.082 0.182 1.00 95.88 96 LEU A O 1
ATOM 749 N N . ALA A 1 97 ? -10.318 7.295 1.063 1.00 96.75 97 ALA A N 1
ATOM 750 C CA . ALA A 1 97 ? -9.327 7.172 -0.001 1.00 96.75 97 ALA A CA 1
ATOM 751 C C . ALA A 1 97 ? -9.963 6.953 -1.388 1.00 96.75 97 ALA A C 1
ATOM 753 O O . ALA A 1 97 ? -9.475 7.491 -2.379 1.00 96.75 97 ALA A O 1
ATOM 754 N N . VAL A 1 98 ? -11.064 6.197 -1.474 1.00 95.19 98 VAL A N 1
ATOM 755 C CA . VAL A 1 98 ? -11.841 6.055 -2.719 1.00 95.19 98 VAL A CA 1
ATOM 756 C C . VAL A 1 98 ? -12.541 7.370 -3.073 1.00 95.19 98 VAL A C 1
ATOM 758 O O . VAL A 1 98 ? -12.450 7.833 -4.212 1.00 95.19 98 VAL A O 1
ATOM 761 N N . GLU A 1 99 ? -13.178 8.014 -2.096 1.00 93.81 99 GLU A N 1
ATOM 762 C CA . GLU A 1 99 ? -13.872 9.289 -2.283 1.00 93.81 99 GLU A CA 1
ATOM 763 C C . GLU A 1 99 ? -12.936 10.437 -2.682 1.00 93.81 99 GLU A C 1
ATOM 765 O O . GLU A 1 99 ? -13.359 11.331 -3.404 1.00 93.81 99 GLU A O 1
ATOM 770 N N . THR A 1 100 ? -11.664 10.427 -2.303 1.00 95.06 100 THR A N 1
ATOM 771 C CA . THR A 1 100 ? -10.693 11.471 -2.681 1.00 95.06 100 THR A CA 1
ATOM 772 C C . THR A 1 100 ? -9.810 11.072 -3.861 1.00 95.06 100 THR A C 1
ATOM 774 O O . THR A 1 100 ? -8.937 11.831 -4.273 1.00 95.06 100 THR A O 1
ATOM 777 N N . GLY A 1 101 ? -10.007 9.878 -4.427 1.00 94.81 101 GLY A N 1
ATOM 778 C CA . GLY A 1 101 ? -9.197 9.372 -5.537 1.00 94.81 101 GLY A CA 1
ATOM 779 C C . GLY A 1 101 ? -7.808 8.854 -5.142 1.00 94.81 101 GLY A C 1
ATOM 780 O O . GLY A 1 101 ? -7.078 8.395 -6.019 1.00 94.81 101 GLY A O 1
ATOM 781 N N . THR A 1 102 ? -7.461 8.836 -3.850 1.00 96.12 102 THR A N 1
ATOM 782 C CA . THR A 1 102 ? -6.216 8.299 -3.261 1.00 96.12 102 THR A CA 1
ATOM 783 C C . THR A 1 102 ? -6.192 6.759 -3.262 1.00 96.12 102 THR A C 1
ATOM 785 O O . THR A 1 102 ? -6.014 6.084 -2.246 1.00 96.12 102 THR A O 1
ATOM 788 N N . THR A 1 103 ? -6.422 6.173 -4.434 1.00 96.12 103 THR A N 1
ATOM 789 C CA . THR A 1 103 ? -6.744 4.748 -4.622 1.00 96.12 103 THR A CA 1
ATOM 790 C C . THR A 1 103 ? -5.549 3.888 -5.014 1.00 96.12 103 THR A C 1
ATOM 792 O O . THR A 1 103 ? -5.624 2.662 -4.954 1.00 96.12 103 THR A O 1
ATOM 795 N N . SER A 1 104 ? -4.418 4.498 -5.358 1.00 95.81 104 SER A N 1
ATOM 796 C CA . SER A 1 104 ? -3.204 3.768 -5.711 1.00 95.81 104 SER A CA 1
ATOM 797 C C . SER A 1 104 ? -2.733 2.854 -4.568 1.00 95.81 104 SER A C 1
ATOM 799 O O . SER A 1 104 ? -2.926 3.106 -3.371 1.00 95.81 104 SER A O 1
ATOM 801 N N . GLY A 1 105 ? -2.096 1.748 -4.934 1.00 97.88 105 GLY A N 1
ATOM 802 C CA . GLY A 1 105 ? -1.433 0.861 -3.990 1.00 97.88 105 GLY A CA 1
ATOM 803 C C . GLY A 1 105 ? -0.384 0.006 -4.674 1.00 97.88 105 GLY A C 1
ATOM 804 O O . GLY A 1 105 ? -0.183 0.095 -5.881 1.00 97.88 105 GLY A O 1
ATOM 805 N N . LYS A 1 106 ? 0.332 -0.797 -3.892 1.00 98.31 106 LYS A N 1
ATOM 806 C CA . LYS A 1 106 ? 1.538 -1.485 -4.354 1.00 98.31 106 LYS A CA 1
ATOM 807 C C . LYS A 1 106 ? 1.755 -2.830 -3.688 1.00 98.31 106 LYS A C 1
ATOM 809 O O . LYS A 1 106 ? 1.608 -2.963 -2.472 1.00 98.31 106 LYS A O 1
ATOM 814 N N . TRP A 1 107 ? 2.186 -3.794 -4.494 1.00 98.19 107 TRP A N 1
ATOM 815 C CA . TRP A 1 107 ? 2.843 -5.007 -4.026 1.00 98.19 107 TRP A CA 1
ATOM 816 C C . TRP A 1 107 ? 4.271 -4.671 -3.597 1.00 98.19 107 TRP A C 1
ATOM 818 O O . TRP A 1 107 ? 5.008 -4.018 -4.338 1.00 98.19 107 TRP A O 1
ATOM 828 N N . LEU A 1 108 ? 4.643 -5.102 -2.394 1.00 96.25 108 LEU A N 1
ATOM 829 C CA . LEU A 1 108 ? 5.962 -4.886 -1.806 1.00 96.25 108 LEU A CA 1
ATOM 830 C C . LEU A 1 108 ? 6.800 -6.158 -1.948 1.00 96.25 108 LEU A C 1
ATOM 832 O O . LEU A 1 108 ? 6.479 -7.186 -1.347 1.00 96.25 108 LEU A O 1
ATOM 836 N N . LEU A 1 109 ? 7.863 -6.081 -2.742 1.00 94.69 109 LEU A N 1
ATOM 837 C CA . LEU A 1 109 ? 8.836 -7.148 -2.942 1.00 94.69 109 LEU A CA 1
ATOM 838 C C . LEU A 1 109 ? 10.098 -6.811 -2.145 1.00 94.69 109 LEU A C 1
ATOM 840 O O . LEU A 1 109 ? 10.604 -5.693 -2.225 1.00 94.69 109 LEU A O 1
ATOM 844 N N . PHE A 1 110 ? 10.620 -7.795 -1.417 1.00 91.62 110 PHE A N 1
ATOM 845 C CA . PHE A 1 110 ? 11.823 -7.668 -0.591 1.00 91.62 110 PHE A CA 1
ATOM 846 C C . PHE A 1 110 ? 12.869 -8.697 -1.039 1.00 91.62 110 PHE A C 1
ATOM 848 O O . PHE A 1 110 ? 13.082 -9.690 -0.342 1.00 91.62 110 PHE A O 1
ATOM 855 N N . PRO A 1 111 ? 13.462 -8.544 -2.238 1.00 89.81 111 PRO A N 1
ATOM 856 C CA . PRO A 1 111 ? 14.525 -9.433 -2.682 1.00 89.81 111 PRO A CA 1
ATOM 857 C C . PRO A 1 111 ? 15.721 -9.378 -1.729 1.00 89.81 111 PRO A C 1
ATOM 859 O O . PRO A 1 111 ? 16.041 -8.335 -1.158 1.00 89.81 111 PRO A O 1
ATOM 862 N N . GLN A 1 112 ? 16.445 -10.492 -1.627 1.00 87.44 112 GLN A N 1
ATOM 863 C CA . GLN A 1 112 ? 17.759 -10.493 -0.990 1.00 87.44 112 GLN A CA 1
ATOM 864 C C . GLN A 1 112 ? 18.675 -9.457 -1.666 1.00 87.44 112 GLN A C 1
ATOM 866 O O . GLN A 1 112 ? 18.613 -9.325 -2.893 1.00 87.44 112 GLN A O 1
ATOM 871 N N . PRO A 1 113 ? 19.577 -8.777 -0.929 1.00 86.94 113 PRO A N 1
ATOM 872 C CA . PRO A 1 113 ? 20.462 -7.758 -1.501 1.00 86.94 113 PRO A CA 1
ATOM 873 C C . PRO A 1 113 ? 21.207 -8.225 -2.761 1.00 86.94 113 PRO A C 1
ATOM 875 O O . PRO A 1 113 ? 21.270 -7.507 -3.754 1.00 86.94 113 PRO A O 1
ATOM 878 N N . ALA A 1 114 ? 21.680 -9.477 -2.771 1.00 87.50 114 ALA A N 1
ATOM 879 C CA . ALA A 1 114 ? 22.373 -10.079 -3.913 1.00 87.50 114 ALA A CA 1
ATOM 880 C C . ALA A 1 114 ? 21.492 -10.267 -5.168 1.00 87.50 114 ALA A C 1
ATOM 882 O O . ALA A 1 114 ? 22.012 -10.409 -6.271 1.00 87.50 114 ALA A O 1
ATOM 883 N N . GLN A 1 115 ? 20.166 -10.290 -5.013 1.00 89.94 115 GLN A N 1
ATOM 884 C CA . GLN A 1 115 ? 19.200 -10.435 -6.106 1.00 89.94 115 GLN A CA 1
ATOM 885 C C . GLN A 1 115 ? 18.567 -9.100 -6.521 1.00 89.94 115 GLN A C 1
ATOM 887 O O . GLN A 1 115 ? 17.914 -9.056 -7.562 1.00 89.94 115 GLN A O 1
ATOM 892 N N . LEU A 1 116 ? 18.772 -8.013 -5.763 1.00 90.69 116 LEU A N 1
ATOM 893 C CA . LEU A 1 116 ? 18.109 -6.721 -5.975 1.00 90.69 116 LEU A CA 1
ATOM 894 C C . LEU A 1 116 ? 18.258 -6.217 -7.415 1.00 90.69 116 LEU A C 1
ATOM 896 O O . LEU A 1 116 ? 17.259 -5.925 -8.065 1.00 90.69 116 LEU A O 1
ATOM 900 N N . LYS A 1 117 ? 19.489 -6.195 -7.942 1.00 92.94 117 LYS A N 1
ATOM 901 C CA . LYS A 1 117 ? 19.781 -5.765 -9.320 1.00 92.94 117 LYS A CA 1
ATOM 902 C C . LYS A 1 117 ? 19.001 -6.570 -10.357 1.00 92.94 117 LYS A C 1
ATOM 904 O O . LYS A 1 117 ? 18.390 -6.001 -11.258 1.00 92.94 117 LYS A O 1
ATOM 909 N N . LYS A 1 118 ? 19.011 -7.898 -10.217 1.00 94.75 118 LYS A N 1
ATOM 910 C CA . LYS A 1 118 ? 18.339 -8.818 -11.140 1.00 94.75 118 LYS A CA 1
ATOM 911 C C . LYS A 1 118 ? 16.822 -8.646 -11.078 1.00 94.75 118 LYS A C 1
ATOM 913 O O . LYS A 1 118 ? 16.185 -8.506 -12.116 1.00 94.75 118 LYS A O 1
ATOM 918 N N . VAL A 1 119 ? 16.249 -8.645 -9.875 1.00 95.44 119 VAL A N 1
ATOM 919 C CA . VAL A 1 119 ? 14.801 -8.496 -9.679 1.00 95.44 119 VAL A CA 1
ATOM 920 C C . VAL A 1 119 ? 14.336 -7.127 -10.170 1.00 95.44 119 VAL A C 1
ATOM 922 O O . VAL A 1 119 ? 13.329 -7.051 -10.870 1.00 95.44 119 VAL A O 1
ATOM 925 N N . TRP A 1 120 ? 15.090 -6.061 -9.888 1.00 96.81 120 TRP A N 1
ATOM 926 C CA . TRP A 1 120 ? 14.779 -4.726 -10.391 1.00 96.81 120 TRP A CA 1
ATOM 927 C C . TRP A 1 120 ? 14.783 -4.666 -11.917 1.00 96.81 120 TRP A C 1
ATOM 929 O O . TRP A 1 120 ? 13.830 -4.151 -12.487 1.00 96.81 120 TRP A O 1
ATOM 939 N N . ALA A 1 121 ? 15.786 -5.242 -12.586 1.00 97.44 121 ALA A N 1
ATOM 940 C CA . ALA A 1 121 ? 15.830 -5.268 -14.048 1.00 97.44 121 ALA A CA 1
ATOM 941 C C . ALA A 1 121 ? 14.595 -5.959 -14.661 1.00 97.44 121 ALA A C 1
ATOM 943 O O . ALA A 1 121 ? 14.026 -5.453 -15.628 1.00 97.44 121 ALA A O 1
ATOM 944 N N . ILE A 1 122 ? 14.143 -7.074 -14.070 1.00 97.94 122 ILE A N 1
ATOM 945 C CA . ILE A 1 122 ? 12.937 -7.795 -14.512 1.00 97.94 122 ILE A CA 1
ATOM 946 C C . ILE A 1 122 ? 11.685 -6.929 -14.319 1.00 97.94 122 ILE A C 1
ATOM 948 O O . ILE A 1 122 ? 10.881 -6.795 -15.240 1.00 97.94 122 ILE A O 1
ATOM 952 N N . VAL A 1 123 ? 11.526 -6.321 -13.139 1.00 98.00 123 VAL A N 1
ATOM 953 C CA . VAL A 1 123 ? 10.375 -5.458 -12.828 1.00 98.00 123 VAL A CA 1
ATOM 954 C C . VAL A 1 123 ? 10.348 -4.229 -13.734 1.00 98.00 123 VAL A C 1
ATOM 956 O O . VAL A 1 123 ? 9.314 -3.930 -14.322 1.00 98.00 123 VAL A O 1
ATOM 959 N N . ALA A 1 124 ? 11.481 -3.547 -13.890 1.00 97.94 124 ALA A N 1
ATOM 960 C CA . ALA A 1 124 ? 11.634 -2.368 -14.731 1.00 97.94 124 ALA A CA 1
ATOM 961 C C . ALA A 1 124 ? 11.242 -2.657 -16.189 1.00 97.94 124 ALA A C 1
ATOM 963 O O . ALA A 1 124 ? 10.416 -1.943 -16.759 1.00 97.94 124 ALA A O 1
ATOM 964 N N . ALA A 1 125 ? 11.766 -3.742 -16.771 1.00 97.69 125 ALA A N 1
ATOM 965 C CA . ALA A 1 125 ? 11.407 -4.169 -18.122 1.00 97.69 125 ALA A CA 1
ATOM 966 C C . ALA A 1 125 ? 9.910 -4.495 -18.244 1.00 97.69 125 ALA A C 1
ATOM 968 O O . ALA A 1 125 ? 9.232 -3.963 -19.121 1.00 97.69 125 ALA A O 1
ATOM 969 N N . ALA A 1 126 ? 9.360 -5.294 -17.323 1.00 97.44 126 ALA A N 1
ATOM 970 C CA . ALA A 1 126 ? 7.949 -5.676 -17.355 1.00 97.44 126 ALA A CA 1
ATOM 971 C C . ALA A 1 126 ? 6.992 -4.480 -17.177 1.00 97.44 126 ALA A C 1
ATOM 973 O O . ALA A 1 126 ? 5.917 -4.453 -17.783 1.00 97.44 126 ALA A O 1
ATOM 974 N N . THR A 1 127 ? 7.368 -3.474 -16.381 1.00 97.50 127 THR A N 1
ATOM 975 C CA . THR A 1 127 ? 6.611 -2.220 -16.252 1.00 97.50 127 THR A CA 1
ATOM 976 C C . THR A 1 127 ? 6.657 -1.407 -17.547 1.00 97.50 127 THR A C 1
ATOM 978 O O . THR A 1 127 ? 5.606 -0.982 -18.031 1.00 97.50 127 THR A O 1
ATOM 981 N N . ALA A 1 128 ? 7.841 -1.237 -18.146 1.00 96.19 128 ALA A N 1
ATOM 982 C CA . ALA A 1 128 ? 8.011 -0.509 -19.407 1.00 96.19 128 ALA A CA 1
ATOM 983 C C . ALA A 1 128 ? 7.265 -1.174 -20.582 1.00 96.19 128 ALA A C 1
ATOM 985 O O . ALA A 1 128 ? 6.767 -0.488 -21.471 1.00 96.19 128 ALA A O 1
ATOM 986 N N . GLU A 1 129 ? 7.121 -2.501 -20.555 1.00 94.50 129 GLU A N 1
ATOM 987 C CA . GLU A 1 129 ? 6.327 -3.280 -21.516 1.00 94.50 129 GLU A CA 1
ATOM 988 C C . GLU A 1 129 ? 4.812 -3.260 -21.233 1.00 94.50 129 GLU A C 1
ATOM 990 O O . GLU A 1 129 ? 4.032 -3.807 -22.011 1.00 94.50 129 GLU A O 1
ATOM 995 N N . GLY A 1 130 ? 4.371 -2.666 -20.118 1.00 93.38 130 GLY A N 1
ATOM 996 C CA . GLY A 1 130 ? 2.954 -2.603 -19.738 1.00 93.38 130 GLY A CA 1
ATOM 997 C C . GLY A 1 130 ? 2.365 -3.911 -19.205 1.00 93.38 130 GLY A C 1
ATOM 998 O O . GLY A 1 130 ? 1.144 -4.044 -19.123 1.00 93.38 130 GLY A O 1
ATOM 999 N N . LYS A 1 131 ? 3.205 -4.877 -18.810 1.00 94.19 131 LYS A N 1
ATOM 1000 C CA . LYS A 1 131 ? 2.754 -6.150 -18.218 1.00 94.19 131 LYS A CA 1
ATOM 1001 C C . LYS A 1 131 ? 2.282 -5.979 -16.773 1.00 94.19 131 LYS A C 1
ATOM 1003 O O . LYS A 1 131 ? 1.335 -6.639 -16.346 1.00 94.19 131 LYS A O 1
ATOM 1008 N N . LEU A 1 132 ? 2.923 -5.084 -16.020 1.00 95.75 132 LEU A N 1
ATOM 1009 C CA . LEU A 1 132 ? 2.594 -4.801 -14.619 1.00 95.75 132 LEU A CA 1
ATOM 1010 C C . LEU A 1 132 ? 1.513 -3.703 -14.501 1.00 95.75 132 LEU A C 1
ATOM 1012 O O . LEU A 1 132 ? 0.547 -3.688 -15.270 1.00 95.75 132 LEU A O 1
ATOM 1016 N N . GLY A 1 133 ? 1.593 -2.852 -13.477 1.00 94.50 133 GLY A N 1
ATOM 1017 C CA . GLY A 1 133 ? 0.711 -1.695 -13.315 1.00 94.50 133 GLY A CA 1
ATOM 1018 C C . GLY A 1 133 ? 1.333 -0.392 -13.838 1.00 94.50 133 GLY A C 1
ATOM 1019 O O . GLY A 1 133 ? 2.237 -0.440 -14.674 1.00 94.50 133 GLY A O 1
ATOM 1020 N N . PRO A 1 134 ? 0.858 0.784 -13.381 1.00 94.81 134 PRO A N 1
ATOM 1021 C CA . PRO A 1 134 ? 1.257 2.077 -13.948 1.00 94.81 134 PRO A CA 1
ATOM 1022 C C . PRO A 1 134 ? 2.731 2.411 -13.763 1.00 94.81 134 PRO A C 1
ATOM 1024 O O . PRO A 1 134 ? 3.304 3.155 -14.555 1.00 94.81 134 PRO A O 1
ATOM 1027 N N . THR A 1 135 ? 3.325 1.942 -12.671 1.00 96.75 135 THR A N 1
ATOM 1028 C CA . THR A 1 135 ? 4.683 2.311 -12.297 1.00 96.75 135 THR A CA 1
ATOM 1029 C C . THR A 1 135 ? 5.280 1.282 -11.352 1.00 96.75 135 THR A C 1
ATOM 1031 O O . THR A 1 135 ? 4.581 0.527 -10.669 1.00 96.75 135 THR A O 1
ATOM 1034 N N . SER A 1 136 ? 6.600 1.268 -11.296 1.00 98.06 136 SER A N 1
ATOM 1035 C CA . SER A 1 136 ? 7.366 0.529 -10.309 1.00 98.06 136 SER A CA 1
ATOM 1036 C C . SER A 1 136 ? 8.529 1.373 -9.827 1.00 98.06 136 SER A C 1
ATOM 1038 O O . SER A 1 136 ? 9.058 2.191 -10.583 1.00 98.06 136 SER A O 1
ATOM 1040 N N . LYS A 1 137 ? 8.951 1.145 -8.585 1.00 96.62 137 LYS A N 1
ATOM 1041 C CA . LYS A 1 137 ? 10.126 1.811 -8.026 1.00 96.62 137 LYS A CA 1
ATOM 1042 C C . LYS A 1 137 ? 10.976 0.881 -7.187 1.00 96.62 137 LYS A C 1
ATOM 1044 O O . LYS A 1 137 ? 10.453 -0.066 -6.601 1.00 96.62 137 LYS A O 1
ATOM 1049 N N . VAL A 1 138 ? 12.250 1.220 -7.067 1.00 95.31 138 VAL A N 1
ATOM 1050 C CA . VAL A 1 138 ? 13.202 0.559 -6.172 1.00 95.31 138 VAL A CA 1
ATOM 1051 C C . VAL A 1 138 ? 13.969 1.593 -5.360 1.00 95.31 138 VAL A C 1
ATOM 1053 O O . VAL A 1 138 ? 14.273 2.676 -5.870 1.00 95.31 138 VAL A O 1
ATOM 1056 N N . GLY A 1 139 ? 14.239 1.279 -4.094 1.00 89.81 139 GLY A N 1
ATOM 1057 C CA . GLY A 1 139 ? 15.091 2.110 -3.247 1.00 89.81 139 GLY A CA 1
ATOM 1058 C C . GLY A 1 139 ? 16.524 2.114 -3.778 1.00 89.81 139 GLY A C 1
ATOM 1059 O O . GLY A 1 139 ? 17.062 1.060 -4.108 1.00 89.81 139 GLY A O 1
ATOM 1060 N N . THR A 1 140 ? 17.149 3.285 -3.885 1.00 83.62 140 THR A N 1
ATOM 1061 C CA . THR A 1 140 ? 18.592 3.363 -4.150 1.00 83.62 140 THR A CA 1
ATOM 1062 C C . THR A 1 140 ? 19.364 3.133 -2.857 1.00 83.62 140 THR A C 1
ATOM 1064 O O . THR A 1 140 ? 18.853 3.370 -1.762 1.00 83.62 140 THR A O 1
ATOM 1067 N N . THR A 1 141 ? 20.627 2.721 -2.966 1.00 68.19 141 THR A N 1
ATOM 1068 C CA . THR A 1 141 ? 21.526 2.420 -1.831 1.00 68.19 141 THR A CA 1
ATOM 1069 C C . THR A 1 141 ? 21.940 3.672 -1.016 1.00 68.19 141 THR A C 1
ATOM 1071 O O . THR A 1 141 ? 23.024 3.735 -0.436 1.00 68.19 141 THR A O 1
ATOM 1074 N N . SER A 1 142 ? 21.102 4.714 -0.949 1.00 55.66 142 SER A N 1
ATOM 1075 C CA . SER A 1 142 ? 21.374 5.939 -0.191 1.00 55.66 142 SER A CA 1
ATOM 1076 C C . SER A 1 142 ? 21.134 5.720 1.307 1.00 55.66 142 SER A C 1
ATOM 1078 O O . SER A 1 142 ? 20.079 6.031 1.845 1.00 55.66 142 SER A O 1
ATOM 1080 N N . LYS A 1 143 ? 22.195 5.247 1.973 1.00 46.75 143 LYS A N 1
ATOM 1081 C CA . LYS A 1 143 ? 22.334 4.987 3.418 1.00 46.75 143 LYS A CA 1
ATOM 1082 C C . LYS A 1 143 ? 21.518 3.793 3.926 1.00 46.75 143 LYS A C 1
ATOM 1084 O O . LYS A 1 143 ? 20.334 3.640 3.666 1.00 46.75 143 LYS A O 1
ATOM 1089 N N . VAL A 1 144 ? 22.209 2.940 4.680 1.00 42.50 144 VAL A N 1
ATOM 1090 C CA . VAL A 1 144 ? 21.677 1.739 5.332 1.00 42.50 144 VAL A CA 1
ATOM 1091 C C . VAL A 1 144 ? 20.381 2.072 6.084 1.00 42.50 144 VAL A C 1
ATOM 1093 O O . VAL A 1 144 ? 20.392 2.856 7.030 1.00 42.50 144 VAL A O 1
ATOM 1096 N N . GLY A 1 145 ? 19.278 1.468 5.643 1.00 53.56 145 GLY A N 1
ATOM 1097 C CA . GLY A 1 145 ? 17.933 1.586 6.206 1.00 53.56 145 GLY A CA 1
ATOM 1098 C C . GLY A 1 145 ? 17.000 0.515 5.619 1.00 53.56 145 GLY A C 1
ATOM 1099 O O . GLY A 1 145 ? 17.346 -0.123 4.618 1.00 53.56 145 GLY A O 1
ATOM 1100 N N . GLU A 1 146 ? 15.830 0.312 6.241 1.00 54.81 146 GLU A N 1
ATOM 1101 C CA . GLU A 1 146 ? 14.861 -0.756 5.899 1.00 54.81 146 GLU A CA 1
ATOM 1102 C C . GLU A 1 146 ? 14.398 -0.727 4.429 1.00 54.81 146 GLU A C 1
ATOM 1104 O O . GLU A 1 146 ? 14.091 -1.773 3.860 1.00 54.81 146 GLU A O 1
ATOM 1109 N N . ASP A 1 147 ? 14.417 0.445 3.786 1.00 59.19 147 ASP A N 1
ATOM 1110 C CA . ASP A 1 147 ? 13.869 0.650 2.438 1.00 59.19 147 ASP A CA 1
ATOM 1111 C C . ASP A 1 147 ? 14.878 0.400 1.301 1.00 59.19 147 ASP A C 1
ATOM 1113 O O . ASP A 1 147 ? 14.507 0.407 0.130 1.00 59.19 147 ASP A O 1
ATOM 1117 N N . SER A 1 148 ? 16.154 0.143 1.609 1.00 64.62 148 SER A N 1
ATOM 1118 C CA . SER A 1 148 ? 17.223 0.040 0.593 1.00 64.62 148 SER A CA 1
ATOM 1119 C C . SER A 1 148 ? 17.106 -1.170 -0.347 1.00 64.62 148 SER A C 1
ATOM 1121 O O . SER A 1 148 ? 17.837 -1.267 -1.328 1.00 64.62 148 SER A O 1
ATOM 1123 N N . THR A 1 149 ? 16.187 -2.096 -0.066 1.00 79.56 149 THR A N 1
ATOM 1124 C CA . THR A 1 149 ? 15.984 -3.322 -0.857 1.00 79.56 149 THR A CA 1
ATOM 1125 C C . THR A 1 149 ? 14.557 -3.495 -1.361 1.00 79.56 149 THR A C 1
ATOM 1127 O O . THR A 1 149 ? 14.281 -4.461 -2.070 1.00 79.56 149 THR A O 1
ATOM 1130 N N . VAL A 1 150 ? 13.634 -2.587 -1.025 1.00 91.06 150 VAL A N 1
ATOM 1131 C CA . VAL A 1 150 ? 12.233 -2.765 -1.408 1.00 91.06 150 VAL A CA 1
ATOM 1132 C C . VAL A 1 150 ? 12.014 -2.373 -2.866 1.00 91.06 150 VAL A C 1
ATOM 1134 O O . VAL A 1 150 ? 12.423 -1.301 -3.321 1.00 91.06 150 VAL A O 1
ATOM 1137 N N . ILE A 1 151 ? 11.305 -3.235 -3.588 1.00 95.75 151 ILE A N 1
ATOM 1138 C CA . ILE A 1 151 ? 10.736 -2.933 -4.898 1.00 95.75 151 ILE A CA 1
ATOM 1139 C C . ILE A 1 151 ? 9.224 -2.828 -4.727 1.00 95.75 151 ILE A C 1
ATOM 1141 O O . ILE A 1 151 ? 8.580 -3.738 -4.206 1.00 95.75 151 ILE A O 1
ATOM 1145 N N . CYS A 1 152 ? 8.643 -1.716 -5.168 1.00 97.81 152 CYS A N 1
ATOM 1146 C CA . CYS A 1 152 ? 7.196 -1.535 -5.183 1.00 97.81 152 CYS A CA 1
ATOM 1147 C C . CYS A 1 152 ? 6.682 -1.678 -6.613 1.00 97.81 152 CYS A C 1
ATOM 1149 O O . CYS A 1 152 ? 7.140 -0.959 -7.504 1.00 97.81 152 CYS A O 1
ATOM 1151 N N . VAL A 1 153 ? 5.693 -2.546 -6.813 1.00 98.38 153 VAL A N 1
ATOM 1152 C CA . VAL A 1 153 ? 4.948 -2.668 -8.073 1.00 98.38 153 VAL A CA 1
ATOM 1153 C C . VAL A 1 153 ? 3.551 -2.118 -7.845 1.00 98.38 153 VAL A C 1
ATOM 1155 O O . VAL A 1 153 ? 2.776 -2.701 -7.085 1.00 98.38 153 VAL A O 1
ATOM 1158 N N . TYR A 1 154 ? 3.250 -0.976 -8.456 1.00 98.00 154 TYR A N 1
ATOM 1159 C CA . TYR A 1 154 ? 1.991 -0.281 -8.225 1.00 98.00 154 TYR A CA 1
ATOM 1160 C C . TYR A 1 154 ? 0.844 -0.892 -9.026 1.00 98.00 154 TYR A C 1
ATOM 1162 O O . TYR A 1 154 ? 1.054 -1.518 -10.063 1.00 98.00 154 TYR A O 1
ATOM 1170 N N . THR A 1 155 ? -0.374 -0.661 -8.556 1.00 96.62 155 THR A N 1
ATOM 1171 C CA . THR A 1 155 ? -1.627 -0.862 -9.288 1.00 96.62 155 THR A CA 1
ATOM 1172 C C . THR A 1 155 ? -2.423 0.438 -9.239 1.00 96.62 155 THR A C 1
ATOM 1174 O O . THR A 1 155 ? -2.087 1.351 -8.481 1.00 96.62 155 THR A O 1
ATOM 1177 N N . TYR A 1 156 ? -3.442 0.553 -10.083 1.00 93.00 156 TYR A N 1
ATOM 1178 C CA . TYR A 1 156 ? -4.172 1.810 -10.235 1.00 93.00 156 TYR A CA 1
ATOM 1179 C C . TYR A 1 156 ? -5.113 2.111 -9.070 1.00 93.00 156 TYR A C 1
ATOM 1181 O O . TYR A 1 156 ? -5.242 3.266 -8.681 1.00 93.00 156 TYR A O 1
ATOM 1189 N N . ASP A 1 157 ? -5.791 1.082 -8.566 1.00 95.00 157 ASP A N 1
ATOM 1190 C CA . ASP A 1 157 ? -6.876 1.214 -7.600 1.00 95.00 157 ASP A CA 1
ATOM 1191 C C . ASP A 1 157 ? -6.924 -0.036 -6.715 1.00 95.00 157 ASP A C 1
ATOM 1193 O O . ASP A 1 157 ? -7.167 -1.141 -7.196 1.00 95.00 157 ASP A O 1
ATOM 1197 N N . PHE A 1 158 ? -6.702 0.120 -5.409 1.00 96.81 158 PHE A N 1
ATOM 1198 C CA . PHE A 1 158 ? -6.724 -0.992 -4.459 1.00 96.81 158 PHE A CA 1
ATOM 1199 C C . PHE A 1 158 ? -8.109 -1.644 -4.305 1.00 96.81 158 PHE A C 1
ATOM 1201 O O . PHE A 1 158 ? -8.197 -2.760 -3.777 1.00 96.81 158 PHE A O 1
ATOM 1208 N N . SER A 1 159 ? -9.178 -0.944 -4.698 1.00 94.75 159 SER A N 1
ATOM 1209 C CA . SER A 1 159 ? -10.557 -1.433 -4.662 1.00 94.75 159 SER A CA 1
ATOM 1210 C C . SER A 1 159 ? -10.928 -2.250 -5.907 1.00 94.75 159 SER A C 1
ATOM 1212 O O . SER A 1 159 ? -11.876 -3.037 -5.857 1.00 94.75 159 SER A O 1
ATOM 1214 N N . ASP A 1 160 ? -10.139 -2.146 -6.985 1.00 94.56 160 ASP A N 1
ATOM 1215 C CA . ASP A 1 160 ? -10.219 -3.017 -8.159 1.00 94.56 160 ASP A CA 1
ATOM 1216 C C . ASP A 1 160 ? -9.417 -4.302 -7.903 1.00 94.56 160 ASP A C 1
ATOM 1218 O O . ASP A 1 160 ? 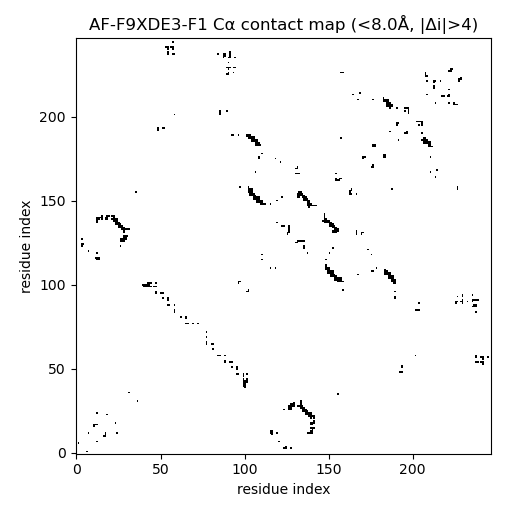-8.251 -4.448 -8.280 1.00 94.56 160 ASP A O 1
ATOM 1222 N N . PHE A 1 161 ? -10.052 -5.249 -7.210 1.00 94.94 161 PHE A N 1
ATOM 1223 C CA . PHE A 1 161 ? -9.418 -6.520 -6.857 1.00 94.94 161 PHE A CA 1
ATOM 1224 C C . PHE A 1 161 ? -8.929 -7.305 -8.085 1.00 94.94 161 PHE A C 1
ATOM 1226 O O . PHE A 1 161 ? -7.923 -8.015 -8.001 1.00 94.94 161 PHE A O 1
ATOM 1233 N N . ASP A 1 162 ? -9.599 -7.167 -9.231 1.00 93.94 162 ASP A N 1
ATOM 1234 C CA . ASP A 1 162 ? -9.198 -7.848 -10.457 1.00 93.94 162 ASP A CA 1
ATOM 1235 C C . ASP A 1 162 ? -7.866 -7.316 -10.988 1.00 93.94 162 ASP A C 1
ATOM 1237 O O . ASP A 1 162 ? -7.003 -8.126 -11.339 1.00 93.94 162 ASP A O 1
ATOM 1241 N N . ASP A 1 163 ? -7.647 -5.997 -10.984 1.00 94.31 163 ASP A N 1
ATOM 1242 C CA . ASP A 1 163 ? -6.344 -5.426 -11.353 1.00 94.31 163 ASP A CA 1
ATOM 1243 C C . ASP A 1 163 ? -5.257 -5.787 -10.329 1.00 94.31 163 ASP A C 1
ATOM 1245 O O . ASP A 1 163 ? -4.170 -6.231 -10.714 1.00 94.31 163 ASP A O 1
ATOM 1249 N N . VAL A 1 164 ? -5.566 -5.716 -9.027 1.00 96.88 164 VAL A N 1
ATOM 1250 C CA . VAL A 1 164 ? -4.636 -6.120 -7.955 1.00 96.88 164 VAL A CA 1
ATOM 1251 C C . VAL A 1 164 ? -4.166 -7.566 -8.141 1.00 96.88 164 VAL A C 1
ATOM 1253 O O . VAL A 1 164 ? -2.963 -7.854 -8.073 1.00 96.88 164 VAL A O 1
ATOM 1256 N N . ARG A 1 165 ? -5.104 -8.478 -8.419 1.00 96.50 165 ARG A N 1
ATOM 1257 C CA . ARG A 1 165 ? -4.840 -9.898 -8.675 1.00 96.50 165 ARG A CA 1
ATOM 1258 C C . ARG A 1 165 ? -4.120 -10.122 -10.003 1.00 96.50 165 ARG A C 1
ATOM 1260 O O . ARG A 1 165 ? -3.222 -10.960 -10.062 1.00 96.50 165 ARG A O 1
ATOM 1267 N N . ARG A 1 166 ? -4.481 -9.393 -11.062 1.00 95.94 166 ARG A N 1
ATOM 1268 C CA . ARG A 1 166 ? -3.821 -9.463 -12.376 1.00 95.94 166 ARG A CA 1
ATOM 1269 C C . ARG A 1 166 ? -2.341 -9.113 -12.259 1.00 95.94 166 ARG A C 1
ATOM 1271 O O . ARG A 1 166 ? -1.507 -9.869 -12.751 1.00 95.94 166 ARG A O 1
ATOM 1278 N N . VAL A 1 167 ? -2.013 -8.011 -11.580 1.00 96.81 167 VAL A N 1
ATOM 1279 C CA . VAL A 1 167 ? -0.617 -7.606 -11.361 1.00 96.81 167 VAL A CA 1
ATOM 1280 C C . VAL A 1 167 ? 0.123 -8.641 -10.516 1.00 96.81 167 VAL A C 1
ATOM 1282 O O . VAL A 1 167 ? 1.244 -9.001 -10.866 1.00 96.81 167 VAL A O 1
ATOM 1285 N N . LEU A 1 168 ? -0.499 -9.200 -9.470 1.00 97.44 168 LEU A N 1
ATOM 1286 C CA . LEU A 1 168 ? 0.123 -10.277 -8.690 1.00 97.44 168 LEU A CA 1
ATOM 1287 C C . LEU A 1 168 ? 0.444 -11.510 -9.547 1.00 97.44 168 LEU A C 1
ATOM 1289 O O . LEU A 1 168 ? 1.534 -12.063 -9.434 1.00 97.44 168 LEU A O 1
ATOM 1293 N N . ARG A 1 169 ? -0.477 -11.941 -10.417 1.00 96.00 169 ARG A N 1
ATOM 1294 C CA . ARG A 1 169 ? -0.240 -13.080 -11.321 1.00 96.00 169 ARG A CA 1
ATOM 1295 C C . ARG A 1 169 ? 0.947 -12.830 -12.244 1.00 96.00 169 ARG A C 1
ATOM 1297 O O . ARG A 1 169 ? 1.776 -13.716 -12.395 1.00 96.00 169 ARG A O 1
ATOM 1304 N N . GLN A 1 170 ? 1.083 -11.614 -12.767 1.00 96.88 170 GLN A N 1
ATOM 1305 C CA . GLN A 1 170 ? 2.248 -11.233 -13.567 1.00 96.88 170 GLN A CA 1
ATOM 1306 C C . GLN A 1 170 ? 3.549 -11.260 -12.750 1.00 96.88 170 GLN A C 1
ATOM 1308 O O . GLN A 1 170 ? 4.564 -11.765 -13.218 1.00 96.88 170 GLN A O 1
ATOM 1313 N N . VAL A 1 171 ? 3.524 -10.815 -11.490 1.00 96.81 171 VAL A N 1
ATOM 1314 C CA . VAL A 1 171 ? 4.670 -10.954 -10.569 1.00 96.81 171 VAL A CA 1
ATOM 1315 C C . VAL A 1 171 ? 5.042 -12.432 -10.343 1.00 96.81 171 VAL A C 1
ATOM 1317 O O . VAL A 1 171 ? 6.227 -12.763 -10.286 1.00 96.81 171 VAL A O 1
ATOM 1320 N N . VAL A 1 172 ? 4.059 -13.335 -10.251 1.00 94.75 172 VAL A N 1
ATOM 1321 C CA . VAL A 1 172 ? 4.284 -14.791 -10.139 1.00 94.75 172 VAL A CA 1
ATOM 1322 C C . VAL A 1 172 ? 4.857 -15.379 -11.431 1.00 94.75 172 VAL A C 1
ATOM 1324 O O . VAL A 1 172 ? 5.831 -16.123 -11.363 1.00 94.75 172 VAL A O 1
ATOM 1327 N N . GLU A 1 173 ? 4.302 -15.033 -12.595 1.00 95.38 173 GLU A N 1
ATOM 1328 C CA . GLU A 1 173 ? 4.771 -15.496 -13.914 1.00 95.38 173 GLU A CA 1
ATOM 1329 C C . GLU A 1 173 ? 6.231 -15.097 -14.180 1.00 95.38 173 GLU A C 1
ATOM 1331 O O . GLU A 1 173 ? 6.987 -15.856 -14.782 1.00 95.38 173 GLU A O 1
ATOM 1336 N N . LEU A 1 174 ? 6.656 -13.940 -13.664 1.00 95.50 174 LEU A N 1
ATOM 1337 C CA . LEU A 1 174 ? 8.044 -13.470 -13.713 1.00 95.50 174 LEU A CA 1
ATOM 1338 C C . LEU A 1 174 ? 8.970 -14.161 -12.689 1.00 95.50 174 LEU A C 1
ATOM 1340 O O . LEU A 1 174 ? 10.161 -13.854 -12.639 1.00 95.50 174 LEU A O 1
ATOM 1344 N N . GLY A 1 175 ? 8.447 -15.068 -11.856 1.00 92.75 175 GLY A N 1
ATOM 1345 C CA . GLY A 1 175 ? 9.206 -15.786 -10.829 1.00 92.75 175 GLY A CA 1
ATOM 1346 C C . GLY A 1 175 ? 9.622 -14.917 -9.637 1.00 92.75 175 GLY A C 1
ATOM 1347 O O . GLY A 1 175 ? 10.624 -15.208 -8.989 1.00 92.75 175 GLY A O 1
ATOM 1348 N N . LEU A 1 176 ? 8.893 -13.828 -9.365 1.00 91.69 176 LEU A N 1
ATOM 1349 C CA . LEU A 1 176 ? 9.270 -12.823 -8.361 1.00 91.69 176 LEU A CA 1
ATOM 1350 C C . LEU A 1 176 ? 8.495 -12.939 -7.040 1.00 91.69 176 LEU A C 1
ATOM 1352 O O . LEU A 1 176 ? 8.802 -12.240 -6.074 1.00 91.69 176 LEU A O 1
ATOM 1356 N N . CYS A 1 177 ? 7.486 -13.809 -6.983 1.00 85.06 177 CYS A N 1
ATOM 1357 C CA . CYS A 1 177 ? 6.729 -14.096 -5.768 1.00 85.06 177 CYS A CA 1
ATOM 1358 C C . CYS A 1 177 ? 7.313 -15.327 -5.058 1.00 85.06 177 CYS A C 1
ATOM 1360 O O . CYS A 1 177 ? 7.695 -16.287 -5.719 1.00 85.06 177 CYS A O 1
ATOM 1362 N N . TYR A 1 178 ? 7.346 -15.327 -3.721 1.00 69.19 178 TYR A N 1
ATOM 1363 C CA . TYR A 1 178 ? 7.849 -16.445 -2.901 1.00 69.19 178 TYR A CA 1
ATOM 1364 C C . TYR A 1 178 ? 9.309 -16.855 -3.127 1.00 69.19 178 TYR A C 1
ATOM 1366 O O . TYR A 1 178 ? 9.662 -17.985 -2.796 1.00 69.19 178 TYR A O 1
ATOM 1374 N N . ALA A 1 179 ? 10.177 -15.960 -3.612 1.00 61.31 179 ALA A N 1
ATOM 1375 C CA . ALA A 1 179 ? 11.599 -16.277 -3.804 1.00 61.31 179 ALA A CA 1
ATOM 1376 C C . ALA A 1 179 ? 12.256 -16.900 -2.547 1.00 61.31 179 ALA A C 1
ATOM 1378 O O . ALA A 1 179 ? 13.084 -17.795 -2.673 1.00 61.31 179 ALA A O 1
ATOM 1379 N N . ASP A 1 180 ? 11.792 -16.508 -1.352 1.00 66.19 180 ASP A N 1
ATOM 1380 C CA . ASP A 1 180 ? 12.264 -17.018 -0.056 1.00 66.19 180 ASP A CA 1
ATOM 1381 C C . ASP A 1 180 ? 11.178 -17.788 0.734 1.00 66.19 180 ASP A C 1
ATOM 1383 O O . ASP A 1 180 ? 11.228 -17.870 1.963 1.00 66.19 180 ASP A O 1
ATOM 1387 N N . GLY A 1 181 ? 10.127 -18.280 0.066 1.00 72.94 181 GLY A N 1
ATOM 1388 C CA . GLY A 1 181 ? 9.011 -19.001 0.704 1.00 72.94 181 GLY A CA 1
ATOM 1389 C C . GLY A 1 181 ? 8.069 -18.138 1.561 1.00 72.94 181 GLY A C 1
ATOM 1390 O O . GLY A 1 181 ? 7.178 -18.667 2.222 1.00 72.94 181 GLY A O 1
ATOM 1391 N N . LYS A 1 182 ? 8.235 -16.809 1.553 1.00 84.56 182 LYS A N 1
ATOM 1392 C CA . LYS A 1 182 ? 7.388 -15.853 2.287 1.00 84.56 182 LYS A CA 1
ATOM 1393 C C . LYS A 1 182 ? 6.384 -15.162 1.355 1.00 84.56 182 LYS A C 1
ATOM 1395 O O . LYS A 1 182 ? 6.743 -14.862 0.214 1.00 84.56 182 LYS A O 1
ATOM 1400 N N . PRO A 1 183 ? 5.156 -14.870 1.825 1.00 91.88 183 PRO A N 1
ATOM 1401 C CA . PRO A 1 183 ? 4.208 -14.076 1.056 1.00 91.88 183 PRO A CA 1
ATOM 1402 C C . PRO A 1 183 ? 4.698 -12.637 0.886 1.00 91.88 183 PRO A C 1
ATOM 1404 O O . PRO A 1 183 ? 5.375 -12.089 1.759 1.00 91.88 183 PRO A O 1
ATOM 1407 N N . ILE A 1 184 ? 4.287 -12.010 -0.212 1.00 94.81 184 ILE A N 1
ATOM 1408 C CA . ILE A 1 184 ? 4.391 -10.560 -0.391 1.00 94.81 184 ILE A CA 1
ATOM 1409 C C . ILE A 1 184 ? 3.081 -9.890 0.021 1.00 94.81 184 ILE A C 1
ATOM 1411 O O . ILE A 1 184 ? 2.016 -10.513 0.038 1.00 94.81 184 ILE A O 1
ATOM 1415 N N . PHE A 1 185 ? 3.156 -8.607 0.362 1.00 96.19 185 PHE A N 1
ATOM 1416 C CA . PHE A 1 185 ? 2.026 -7.853 0.894 1.00 96.19 185 PHE A CA 1
ATOM 1417 C C . PHE A 1 185 ? 1.670 -6.680 -0.008 1.00 96.19 185 PHE A C 1
ATOM 1419 O O . PHE A 1 185 ? 2.545 -6.040 -0.591 1.00 96.19 185 PHE A O 1
ATOM 1426 N N . TYR A 1 186 ? 0.376 -6.389 -0.082 1.00 98.31 186 TYR A N 1
ATOM 1427 C CA . TYR A 1 186 ? -0.158 -5.249 -0.808 1.00 98.31 186 TYR A CA 1
ATOM 1428 C C . TYR A 1 186 ? -0.548 -4.132 0.160 1.00 98.31 186 TYR A C 1
ATOM 1430 O O . TYR A 1 186 ? -1.295 -4.377 1.111 1.00 98.31 186 TYR A O 1
ATOM 1438 N N . LYS A 1 187 ? -0.089 -2.904 -0.087 1.00 97.94 187 LYS A N 1
ATOM 1439 C CA . LYS A 1 187 ? -0.372 -1.718 0.738 1.00 97.94 187 LYS A CA 1
ATOM 1440 C C . LYS A 1 187 ? -0.886 -0.567 -0.129 1.00 97.94 187 LYS A C 1
ATOM 1442 O O . LYS A 1 187 ? -0.297 -0.291 -1.169 1.00 97.94 187 LYS A O 1
ATOM 1447 N N . CYS A 1 188 ? -1.947 0.119 0.297 1.00 98.06 188 CYS A N 1
ATOM 1448 C CA . CYS A 1 188 ? -2.419 1.335 -0.376 1.00 98.06 188 CYS A CA 1
ATOM 1449 C C . CYS A 1 188 ? -1.566 2.565 -0.025 1.00 98.06 188 CYS A C 1
ATOM 1451 O O . CYS A 1 188 ? -0.963 2.638 1.051 1.00 98.06 188 CYS A O 1
ATOM 1453 N N . ASP A 1 189 ? -1.540 3.548 -0.926 1.00 96.94 189 ASP A N 1
ATOM 1454 C CA . ASP A 1 189 ? -0.833 4.817 -0.726 1.00 96.94 189 ASP A CA 1
ATOM 1455 C C . ASP A 1 189 ? -1.468 5.667 0.374 1.00 96.94 189 ASP A C 1
ATOM 1457 O O . ASP A 1 189 ? -0.736 6.259 1.163 1.00 96.94 189 ASP A O 1
ATOM 1461 N N . ALA A 1 190 ? -2.792 5.601 0.537 1.00 97.75 190 ALA A N 1
ATOM 1462 C CA . ALA A 1 190 ? -3.509 6.191 1.667 1.00 97.75 190 ALA A CA 1
ATOM 1463 C C . ALA A 1 190 ? -2.857 5.844 3.024 1.00 97.75 190 ALA A C 1
ATOM 1465 O O . ALA A 1 190 ? -2.589 6.717 3.846 1.00 97.75 190 ALA A O 1
ATOM 1466 N N . TYR A 1 191 ? -2.495 4.575 3.249 1.00 98.12 191 TYR A N 1
ATOM 1467 C CA . TYR A 1 191 ? -1.796 4.162 4.475 1.00 98.12 191 TYR A CA 1
ATOM 1468 C C . TYR A 1 191 ? -0.331 4.608 4.515 1.00 98.12 191 TYR A C 1
ATOM 1470 O O . TYR A 1 191 ? 0.237 4.749 5.598 1.00 98.12 191 TYR A O 1
ATOM 1478 N N . THR A 1 192 ? 0.312 4.806 3.361 1.00 95.56 192 THR A N 1
ATOM 1479 C CA . THR A 1 192 ? 1.648 5.413 3.294 1.00 95.56 192 THR A CA 1
ATOM 1480 C C . THR A 1 192 ? 1.603 6.884 3.713 1.00 95.56 192 THR A C 1
ATOM 1482 O O . THR A 1 192 ? 2.422 7.265 4.546 1.00 95.56 192 THR A O 1
ATOM 1485 N N . TYR A 1 193 ? 0.646 7.674 3.214 1.00 95.81 193 TYR A N 1
ATOM 1486 C CA . TYR A 1 193 ? 0.492 9.095 3.556 1.00 95.81 193 TYR A CA 1
ATOM 1487 C C . TYR A 1 193 ? 0.165 9.317 5.035 1.00 95.81 193 TYR A C 1
ATOM 1489 O O . TYR A 1 193 ? 0.675 10.245 5.648 1.00 95.81 193 TYR A O 1
ATOM 1497 N N . LEU A 1 194 ? -0.597 8.406 5.644 1.00 97.00 194 LEU A N 1
ATOM 1498 C CA . LEU A 1 194 ? -0.925 8.450 7.074 1.00 97.00 194 LEU A CA 1
ATOM 1499 C C . LEU A 1 194 ? 0.133 7.805 7.981 1.00 97.00 194 LEU A C 1
ATOM 1501 O O . LEU A 1 194 ? -0.098 7.639 9.179 1.00 97.00 194 LEU A O 1
ATOM 1505 N N . HIS A 1 195 ? 1.268 7.377 7.423 1.00 95.75 195 HIS A N 1
ATOM 1506 C CA . HIS A 1 195 ? 2.327 6.671 8.148 1.00 95.75 195 HIS A CA 1
ATOM 1507 C C . HIS A 1 195 ? 1.845 5.425 8.923 1.00 95.75 195 HIS A C 1
ATOM 1509 O O . HIS A 1 195 ? 2.416 5.050 9.949 1.00 95.75 195 HIS A O 1
ATOM 15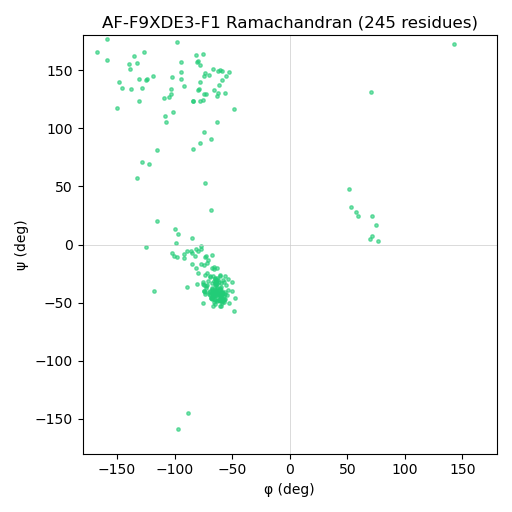15 N N . ILE A 1 196 ? 0.827 4.723 8.415 1.00 97.00 196 ILE A N 1
ATOM 1516 C CA . ILE A 1 196 ? 0.336 3.471 9.002 1.00 97.00 196 ILE A CA 1
ATOM 1517 C C . ILE A 1 196 ? 1.346 2.360 8.687 1.00 97.00 196 ILE A C 1
ATOM 1519 O O . ILE A 1 196 ? 1.371 1.789 7.592 1.00 97.00 196 ILE A O 1
ATOM 1523 N N . LYS A 1 197 ? 2.231 2.083 9.646 1.00 93.62 197 LYS A N 1
ATOM 1524 C CA . LYS A 1 197 ? 3.195 0.968 9.649 1.00 93.62 197 LYS A CA 1
ATOM 1525 C C . LYS A 1 197 ? 2.663 -0.215 10.465 1.00 93.62 197 LYS A C 1
ATOM 1527 O O . LY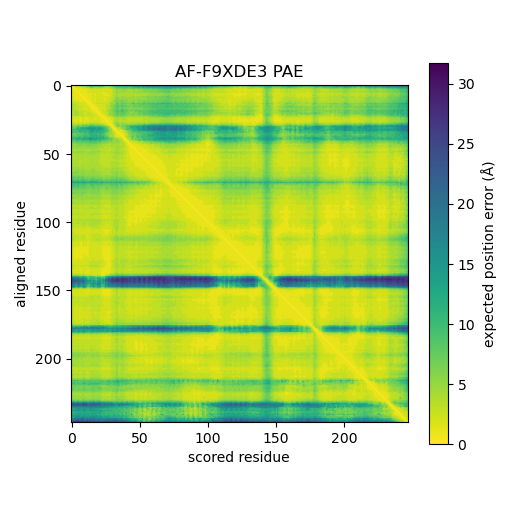S A 1 197 ? 1.595 -0.120 11.062 1.00 93.62 197 LYS A O 1
ATOM 1532 N N . SER A 1 198 ? 3.359 -1.351 10.478 1.00 91.94 198 SER A N 1
ATOM 1533 C CA . SER A 1 198 ? 2.912 -2.569 11.183 1.00 91.94 198 SER A CA 1
ATOM 1534 C C . SER A 1 198 ? 2.746 -2.394 12.697 1.00 91.94 198 SER A C 1
ATOM 1536 O O . SER A 1 198 ? 1.948 -3.094 13.312 1.00 91.94 198 SER A O 1
ATOM 1538 N N . ASP A 1 199 ? 3.472 -1.457 13.294 1.00 93.06 199 ASP A N 1
ATOM 1539 C CA . ASP A 1 199 ? 3.497 -1.152 14.724 1.00 93.06 199 ASP A CA 1
ATOM 1540 C C . ASP A 1 199 ? 2.588 0.027 15.121 1.00 93.06 199 ASP A C 1
ATOM 1542 O O . ASP A 1 199 ? 2.610 0.462 16.274 1.00 93.06 199 ASP A O 1
ATOM 1546 N N . ASN A 1 200 ? 1.749 0.521 14.197 1.00 95.88 200 ASN A N 1
ATOM 1547 C CA . ASN A 1 200 ? 0.904 1.694 14.423 1.00 95.88 200 ASN A CA 1
ATOM 1548 C C . ASN A 1 200 ? 0.037 1.591 15.697 1.00 95.88 200 ASN A C 1
ATOM 1550 O O . ASN A 1 200 ? -0.449 0.525 16.098 1.00 95.88 200 ASN A O 1
ATOM 1554 N N . ILE A 1 201 ? -0.215 2.749 16.313 1.00 95.00 201 ILE A N 1
ATOM 1555 C CA . ILE A 1 201 ? -0.944 2.865 17.586 1.00 95.00 201 ILE A CA 1
ATOM 1556 C C . ILE A 1 201 ? -2.428 2.483 17.488 1.00 95.00 201 ILE A C 1
ATOM 1558 O O . ILE A 1 201 ? -3.043 2.160 18.504 1.00 95.00 201 ILE A O 1
ATOM 1562 N N . TYR A 1 202 ? -2.988 2.497 16.276 1.00 96.38 202 TYR A N 1
ATOM 1563 C CA . TYR A 1 202 ? -4.386 2.175 15.980 1.00 96.38 202 TYR A CA 1
ATOM 1564 C C . TYR A 1 202 ? -4.624 0.661 15.861 1.00 96.38 202 TYR A C 1
ATOM 1566 O O . TYR A 1 202 ? -5.767 0.207 15.808 1.00 96.38 202 TYR A O 1
ATOM 1574 N N . LYS A 1 203 ? -3.541 -0.135 15.838 1.00 95.88 203 LYS A N 1
ATOM 1575 C CA . LYS A 1 203 ? -3.552 -1.592 15.633 1.00 95.88 203 LYS A CA 1
ATOM 1576 C C . LYS A 1 203 ? -4.216 -2.016 14.320 1.00 95.88 203 LYS A C 1
ATOM 1578 O O . LYS A 1 203 ? -4.754 -3.121 14.248 1.00 95.88 203 LYS A O 1
ATOM 1583 N N . LEU A 1 204 ? -4.170 -1.145 13.309 1.00 96.69 204 LEU A N 1
ATOM 1584 C CA . LEU A 1 204 ? -4.608 -1.433 11.944 1.00 96.69 204 LEU A CA 1
ATOM 1585 C C . LEU A 1 204 ? -3.601 -2.346 11.241 1.00 96.69 204 LEU A C 1
ATOM 1587 O O . LEU A 1 204 ? -2.396 -2.245 11.482 1.00 96.69 204 LEU A O 1
ATOM 1591 N N . ARG A 1 205 ? -4.071 -3.212 10.341 1.00 94.88 205 ARG A N 1
ATOM 1592 C CA . ARG A 1 205 ? -3.171 -3.980 9.475 1.00 94.88 205 ARG A CA 1
ATOM 1593 C C . ARG A 1 205 ? -2.588 -3.030 8.426 1.00 94.88 205 ARG A C 1
ATOM 1595 O O . ARG A 1 205 ? -3.320 -2.330 7.744 1.00 94.88 205 ARG A O 1
ATOM 1602 N N . ALA A 1 206 ? -1.266 -3.021 8.260 1.00 95.75 206 ALA A N 1
ATOM 1603 C CA . ALA A 1 206 ? -0.607 -2.147 7.279 1.00 95.75 206 ALA A CA 1
ATOM 1604 C C . ALA A 1 206 ? -0.716 -2.644 5.820 1.00 95.75 206 ALA A C 1
ATOM 1606 O O . ALA A 1 206 ? -0.232 -1.972 4.910 1.00 95.75 206 ALA A O 1
ATOM 1607 N N . SER A 1 207 ? -1.315 -3.818 5.600 1.00 96.75 207 SER A N 1
ATOM 1608 C CA . SER A 1 207 ? -1.539 -4.438 4.293 1.00 96.75 207 SER A CA 1
ATOM 1609 C C . SER A 1 207 ? -3.016 -4.758 4.080 1.00 96.75 207 SER A C 1
ATOM 1611 O O . SER A 1 207 ? -3.698 -5.199 5.003 1.00 96.75 207 SER A O 1
ATOM 1613 N N . LEU A 1 208 ? -3.491 -4.559 2.851 1.00 97.62 208 LEU A N 1
ATOM 1614 C CA . LEU A 1 208 ? -4.862 -4.867 2.439 1.00 97.62 208 LEU A CA 1
ATOM 1615 C C . LEU A 1 208 ? -4.996 -6.305 1.937 1.00 97.62 208 LEU A C 1
ATOM 1617 O O . LEU A 1 208 ? -5.992 -6.962 2.220 1.00 97.62 208 LEU A O 1
ATOM 1621 N N . TYR A 1 209 ? -3.967 -6.797 1.245 1.00 97.19 209 TYR A N 1
ATOM 1622 C CA . TYR A 1 209 ? -3.903 -8.158 0.717 1.00 97.19 209 TYR A CA 1
ATOM 1623 C C . TYR A 1 209 ? -2.532 -8.775 0.999 1.00 97.19 209 TYR A C 1
ATOM 1625 O O . TYR A 1 209 ? -1.549 -8.073 1.266 1.00 97.19 209 TYR A O 1
ATOM 1633 N N . ASN A 1 210 ? -2.455 -10.099 0.913 1.00 95.31 210 ASN A N 1
ATOM 1634 C CA . ASN A 1 210 ? -1.195 -10.826 0.828 1.00 95.31 210 ASN A CA 1
ATOM 1635 C C . ASN A 1 210 ? -1.274 -11.855 -0.301 1.00 95.31 210 ASN A C 1
ATOM 1637 O O . ASN A 1 210 ? -2.369 -12.254 -0.695 1.00 95.31 210 ASN A O 1
ATOM 1641 N N . SER A 1 211 ? -0.128 -12.255 -0.842 1.00 95.12 211 SER A N 1
ATOM 1642 C CA . SER A 1 211 ? -0.099 -13.107 -2.028 1.00 95.12 211 SER A CA 1
ATOM 1643 C C . SER A 1 211 ? -0.708 -14.489 -1.803 1.00 95.12 211 SER A C 1
ATOM 1645 O O . SER A 1 211 ? -1.284 -15.030 -2.738 1.00 95.12 211 SER A O 1
ATOM 1647 N N . THR A 1 212 ? -0.627 -15.047 -0.590 1.00 93.56 212 THR A N 1
ATOM 1648 C CA . THR A 1 212 ? -1.128 -16.402 -0.301 1.00 93.56 212 THR A CA 1
ATOM 1649 C C . THR A 1 212 ? -2.638 -16.444 -0.417 1.00 93.56 212 THR A C 1
ATOM 1651 O O . THR A 1 212 ? -3.154 -17.228 -1.209 1.00 93.56 212 THR A O 1
ATOM 1654 N N . ASP A 1 213 ? -3.334 -15.550 0.286 1.00 93.38 213 ASP A N 1
ATOM 1655 C CA . ASP A 1 213 ? -4.799 -15.491 0.258 1.00 93.38 213 ASP A CA 1
ATOM 1656 C C . ASP A 1 213 ? -5.306 -15.259 -1.178 1.00 93.38 213 ASP A C 1
ATOM 1658 O O . ASP A 1 213 ? -6.246 -15.910 -1.634 1.00 93.38 213 ASP A O 1
ATOM 1662 N N . VAL A 1 214 ? -4.646 -14.365 -1.928 1.00 93.69 214 VAL A N 1
ATOM 1663 C CA . VAL A 1 214 ? -5.051 -14.015 -3.299 1.00 93.69 214 VAL A CA 1
ATOM 1664 C C . VAL A 1 214 ? -4.807 -15.164 -4.284 1.00 93.69 214 VAL A C 1
ATOM 1666 O O . VAL A 1 214 ? -5.639 -15.397 -5.160 1.00 93.69 214 VAL A O 1
ATOM 1669 N N . LEU A 1 215 ? -3.684 -15.883 -4.177 1.00 91.69 215 LEU A N 1
ATOM 1670 C CA . LEU A 1 215 ? -3.328 -16.952 -5.120 1.00 91.69 215 LEU A CA 1
ATOM 1671 C C . LEU A 1 215 ? -4.051 -18.265 -4.831 1.00 91.69 215 LEU A C 1
ATOM 1673 O O . LEU A 1 215 ? -4.404 -18.971 -5.772 1.00 91.69 215 LEU A O 1
ATOM 1677 N N . HIS A 1 216 ? -4.307 -18.575 -3.560 1.00 90.62 216 HIS A N 1
ATOM 1678 C CA . HIS A 1 216 ? -5.108 -19.738 -3.173 1.00 90.62 216 HIS A CA 1
ATOM 1679 C C . HIS A 1 216 ? -6.615 -19.483 -3.267 1.00 90.62 216 HIS A C 1
ATOM 1681 O O . HIS A 1 216 ? -7.396 -20.408 -3.062 1.00 90.62 216 HIS A O 1
ATOM 1687 N N . ASN A 1 217 ? -7.020 -18.253 -3.606 1.00 87.00 217 ASN A N 1
ATOM 1688 C CA . ASN A 1 217 ? -8.415 -17.830 -3.634 1.00 87.00 217 ASN A CA 1
ATOM 1689 C C . ASN A 1 217 ? -9.125 -18.157 -2.310 1.00 87.00 217 ASN A C 1
ATOM 1691 O O . ASN A 1 217 ? -10.211 -18.740 -2.297 1.00 87.00 217 ASN A O 1
ATOM 1695 N N . ASP A 1 218 ? -8.474 -17.807 -1.199 1.00 87.25 218 ASP A N 1
ATOM 1696 C CA . ASP A 1 218 ? -9.023 -17.962 0.144 1.00 87.25 218 ASP A CA 1
ATOM 1697 C C . ASP A 1 218 ? -10.192 -16.985 0.317 1.00 87.25 218 ASP A C 1
ATOM 1699 O O . ASP A 1 218 ? -10.024 -15.816 0.672 1.00 87.25 218 ASP A O 1
ATOM 1703 N N . GLN A 1 219 ? -11.391 -17.461 -0.015 1.00 87.38 219 GLN A N 1
ATOM 1704 C CA . GLN A 1 219 ? -12.586 -16.630 -0.036 1.00 87.38 219 GLN A CA 1
ATOM 1705 C C . GLN A 1 219 ? -12.919 -16.094 1.358 1.00 87.38 219 GLN A C 1
ATOM 1707 O O . GLN A 1 219 ? -13.376 -14.962 1.472 1.00 87.38 219 GLN A O 1
ATOM 1712 N N . GLU A 1 220 ? -12.646 -16.861 2.417 1.00 87.75 220 GLU A N 1
ATOM 1713 C CA . GLU A 1 220 ? -12.887 -16.418 3.788 1.00 87.75 220 GLU A CA 1
ATOM 1714 C C . GLU A 1 220 ? -11.975 -15.241 4.148 1.00 87.75 220 GLU A C 1
ATOM 1716 O O . GLU A 1 220 ? -12.453 -14.226 4.665 1.00 87.75 220 GLU A O 1
ATOM 1721 N N . ALA A 1 221 ? -10.679 -15.332 3.837 1.00 84.81 221 ALA A N 1
ATOM 1722 C CA . ALA A 1 221 ? -9.733 -14.249 4.083 1.00 84.81 221 ALA A CA 1
ATOM 1723 C C . ALA A 1 221 ? -10.046 -13.001 3.241 1.00 84.81 221 ALA A C 1
ATOM 1725 O O . ALA A 1 221 ? -9.981 -11.879 3.750 1.00 84.81 221 ALA A O 1
ATOM 1726 N N . LEU A 1 222 ? -10.423 -13.185 1.972 1.00 88.12 222 LEU A N 1
ATOM 1727 C CA . LEU A 1 222 ? -10.761 -12.089 1.063 1.00 88.12 222 LEU A CA 1
ATOM 1728 C C . LEU A 1 222 ? -12.073 -11.399 1.464 1.00 88.12 222 LEU A C 1
ATOM 1730 O O . LEU A 1 222 ? -12.118 -10.171 1.539 1.00 88.12 222 LEU A O 1
ATOM 1734 N N . ASP A 1 223 ? -13.109 -12.162 1.816 1.00 91.38 223 ASP A N 1
ATOM 1735 C CA . ASP A 1 223 ? -14.414 -11.632 2.230 1.00 91.38 223 ASP A CA 1
ATOM 1736 C C . ASP A 1 223 ? -14.369 -10.921 3.582 1.00 91.38 223 ASP A C 1
ATOM 1738 O O . ASP A 1 223 ? -15.185 -10.026 3.840 1.00 91.38 223 ASP A O 1
ATOM 1742 N N . ASN A 1 224 ? -13.429 -11.318 4.438 1.00 89.81 224 ASN A N 1
ATOM 1743 C CA . ASN A 1 224 ? -13.155 -10.689 5.723 1.00 89.81 224 ASN A CA 1
ATOM 1744 C C . ASN A 1 224 ? -11.947 -9.739 5.657 1.00 89.81 224 ASN A C 1
ATOM 1746 O O . ASN A 1 224 ? -11.442 -9.314 6.697 1.00 89.81 224 ASN A O 1
ATOM 1750 N N . GLY A 1 225 ? -11.469 -9.381 4.463 1.00 92.19 225 GLY A N 1
ATOM 1751 C CA . GLY A 1 225 ? -10.371 -8.437 4.275 1.00 92.19 225 GLY A CA 1
ATOM 1752 C C . GLY A 1 225 ? -10.789 -6.973 4.496 1.00 92.19 225 GLY A C 1
ATOM 1753 O O . GLY A 1 225 ? -11.983 -6.657 4.471 1.00 92.19 225 GLY A O 1
ATOM 1754 N N . PRO A 1 226 ? -9.826 -6.044 4.674 1.00 94.19 226 PRO A N 1
ATOM 1755 C CA . PRO A 1 226 ? -10.111 -4.615 4.855 1.00 94.19 226 PRO A CA 1
ATOM 1756 C C . PRO A 1 226 ? -10.967 -4.008 3.736 1.00 94.19 226 PRO A C 1
ATOM 1758 O O . PRO A 1 226 ? -11.927 -3.286 4.002 1.00 94.19 226 PRO A O 1
ATOM 1761 N N . VAL A 1 227 ? -10.664 -4.343 2.476 1.00 95.00 227 VAL A N 1
ATOM 1762 C CA . VAL A 1 227 ? -11.384 -3.803 1.312 1.00 95.00 227 VAL A CA 1
ATOM 1763 C C . VAL A 1 227 ? -12.804 -4.362 1.228 1.00 95.00 227 VAL A C 1
ATOM 1765 O O . VAL A 1 227 ? -13.743 -3.594 1.042 1.00 95.00 227 VAL A O 1
ATOM 1768 N N . ALA A 1 228 ? -12.993 -5.663 1.462 1.00 93.69 228 ALA A N 1
ATOM 1769 C CA . ALA A 1 228 ? -14.324 -6.266 1.487 1.00 93.69 228 ALA A CA 1
ATOM 1770 C C . ALA A 1 228 ? -15.189 -5.710 2.631 1.00 93.69 228 ALA A C 1
ATOM 1772 O O . ALA A 1 228 ? -16.376 -5.445 2.435 1.00 93.69 228 ALA A O 1
ATOM 1773 N N . ARG A 1 229 ? -14.608 -5.475 3.820 1.00 92.38 229 ARG A N 1
ATOM 1774 C CA . ARG A 1 229 ? -15.303 -4.789 4.925 1.00 92.38 229 ARG A CA 1
ATOM 1775 C C . ARG A 1 229 ? -15.761 -3.391 4.527 1.00 92.38 229 ARG A C 1
ATOM 1777 O O . ARG A 1 229 ? -16.918 -3.055 4.770 1.00 92.38 229 ARG A O 1
ATOM 1784 N N . MET A 1 230 ? -14.877 -2.609 3.908 1.00 94.19 230 MET A N 1
ATOM 1785 C CA . MET A 1 230 ? -15.198 -1.269 3.416 1.00 94.19 230 MET A CA 1
ATOM 1786 C C . MET A 1 230 ? -16.338 -1.313 2.385 1.00 94.19 230 MET A C 1
ATOM 1788 O O . MET A 1 230 ? -17.324 -0.605 2.554 1.00 94.19 230 MET A O 1
ATOM 1792 N N . GLN A 1 231 ? -16.285 -2.224 1.409 1.00 91.50 231 GLN A N 1
ATOM 1793 C CA . GLN A 1 231 ? -17.326 -2.382 0.382 1.00 91.50 231 GLN A CA 1
ATOM 1794 C C . GLN A 1 231 ? -18.684 -2.844 0.940 1.00 91.50 231 GLN A C 1
ATOM 1796 O O . GLN A 1 231 ? -19.734 -2.437 0.445 1.00 91.50 231 GLN A O 1
ATOM 1801 N N . LYS A 1 232 ? -18.696 -3.693 1.977 1.00 90.00 232 LYS A N 1
ATOM 1802 C CA . LYS A 1 232 ? -19.934 -4.180 2.620 1.00 90.00 232 LYS A CA 1
ATOM 1803 C C . LYS A 1 232 ? -20.603 -3.121 3.501 1.00 90.00 232 LYS A C 1
ATOM 1805 O O . LYS A 1 232 ? -21.773 -3.266 3.872 1.00 90.00 232 LYS A O 1
ATOM 1810 N N . ARG A 1 233 ? -19.876 -2.074 3.889 1.00 82.75 233 ARG A N 1
ATOM 1811 C CA . ARG A 1 233 ? -20.346 -1.085 4.855 1.00 82.75 233 ARG A CA 1
ATOM 1812 C C . ARG A 1 233 ? -21.204 -0.024 4.172 1.00 82.75 233 ARG A C 1
ATOM 1814 O O . ARG A 1 233 ? -20.763 0.669 3.270 1.00 82.75 233 ARG A O 1
ATOM 1821 N N . LYS A 1 234 ? -22.440 0.143 4.650 1.00 71.81 234 LYS A N 1
ATOM 1822 C CA . LYS A 1 234 ? -23.397 1.104 4.070 1.00 71.81 234 LYS A CA 1
ATOM 1823 C C . LYS A 1 234 ? -23.185 2.556 4.507 1.00 71.81 234 LYS A C 1
ATOM 1825 O O . LYS A 1 234 ? -23.664 3.448 3.817 1.00 71.81 234 LYS A O 1
ATOM 1830 N N . LYS A 1 235 ? -22.565 2.793 5.671 1.00 72.94 235 LYS A N 1
ATOM 1831 C CA . LYS A 1 235 ? -22.344 4.137 6.228 1.00 72.94 235 LYS A CA 1
ATOM 1832 C C . LYS A 1 235 ? -21.019 4.234 6.999 1.00 72.94 235 LYS A C 1
ATOM 1834 O O . LYS A 1 235 ? -20.744 3.339 7.816 1.00 72.94 235 LYS A O 1
ATOM 1839 N N . PRO A 1 236 ? -20.238 5.306 6.785 1.00 78.00 236 PRO A N 1
ATOM 1840 C CA . PRO A 1 236 ? -19.115 5.651 7.648 1.00 78.00 236 PRO A CA 1
ATOM 1841 C C . PRO A 1 236 ? -19.584 5.861 9.094 1.00 78.00 236 PRO A C 1
ATOM 1843 O O . PRO A 1 236 ? -20.672 6.379 9.303 1.00 78.00 236 PRO A O 1
ATOM 1846 N N . LYS A 1 237 ? -18.817 5.423 10.099 1.00 82.50 237 LYS A N 1
ATOM 1847 C CA . LYS A 1 237 ? -19.204 5.562 11.528 1.00 82.50 237 LYS A CA 1
ATOM 1848 C C . LYS A 1 237 ? -18.227 6.425 12.314 1.00 82.50 237 LYS A C 1
ATOM 1850 O O . LYS A 1 237 ? -18.629 7.177 13.192 1.00 82.50 237 LYS A O 1
ATOM 1855 N N . MET A 1 238 ? -16.939 6.267 12.041 1.00 88.62 238 MET A N 1
ATOM 1856 C CA . MET A 1 238 ? -15.893 7.113 12.592 1.00 88.62 238 MET A CA 1
ATOM 1857 C C . MET A 1 238 ? -15.944 8.511 11.968 1.00 88.62 238 MET A C 1
ATOM 1859 O O . MET A 1 238 ? -15.666 9.474 12.672 1.00 88.62 238 MET A O 1
ATOM 1863 N N . MET A 1 239 ? -16.373 8.645 10.703 1.00 83.25 239 MET A N 1
ATOM 1864 C CA . MET A 1 239 ? -16.627 9.969 10.103 1.00 83.25 239 MET A CA 1
ATOM 1865 C C . MET A 1 239 ? -17.703 10.736 10.872 1.00 83.25 239 MET A C 1
ATOM 1867 O O . MET A 1 239 ? -17.464 11.876 11.250 1.00 83.25 239 MET A O 1
ATOM 1871 N N . ASP A 1 240 ? -18.839 10.104 11.185 1.00 83.94 240 ASP A N 1
ATOM 1872 C CA . ASP A 1 240 ? -19.902 10.737 11.980 1.00 83.94 240 ASP A CA 1
ATOM 1873 C C . ASP A 1 240 ? -19.372 11.228 13.340 1.00 83.94 240 ASP A C 1
ATOM 1875 O O . ASP A 1 240 ? -19.691 12.334 13.779 1.00 83.94 240 ASP A O 1
ATOM 1879 N N . LEU A 1 241 ? -18.512 10.432 13.991 1.00 79.94 241 LEU A N 1
ATOM 1880 C CA . LEU A 1 241 ? -17.871 10.822 15.248 1.00 79.94 241 LEU A CA 1
ATOM 1881 C C . LEU A 1 241 ? -16.905 12.001 15.062 1.00 79.94 241 LEU A C 1
ATOM 1883 O O . LEU A 1 241 ? -16.906 12.915 15.882 1.00 79.94 241 LEU A O 1
ATOM 1887 N N . ALA A 1 242 ? -16.103 11.996 13.996 1.00 83.19 242 ALA A N 1
ATOM 1888 C CA . ALA A 1 242 ? -15.185 13.087 13.681 1.00 83.19 242 ALA A CA 1
ATOM 1889 C C . ALA A 1 242 ? -15.936 14.403 13.423 1.00 83.19 242 ALA A C 1
ATOM 1891 O O . ALA A 1 242 ? -15.542 15.440 13.952 1.00 83.19 242 ALA A O 1
ATOM 1892 N N . HIS A 1 243 ? -17.062 14.359 12.703 1.00 83.88 243 HIS A N 1
ATOM 1893 C CA . HIS A 1 243 ? -17.922 15.527 12.499 1.00 83.88 243 HIS A CA 1
ATOM 1894 C C . HIS A 1 243 ? -18.518 16.054 13.810 1.00 83.88 243 HIS A C 1
ATOM 1896 O O . HIS A 1 243 ? -18.586 17.264 13.994 1.00 83.88 243 HIS A O 1
ATOM 1902 N N . HIS A 1 244 ? -18.912 15.173 14.736 1.00 76.19 244 HIS A N 1
ATOM 1903 C CA . HIS A 1 244 ? -19.436 15.587 16.042 1.00 76.19 244 HIS A CA 1
ATOM 1904 C C . HIS A 1 244 ? -18.376 16.220 16.955 1.00 76.19 244 HIS A C 1
ATOM 1906 O O . HIS A 1 244 ? -18.721 17.025 17.807 1.00 76.19 244 HIS A O 1
ATOM 1912 N N . LEU A 1 245 ? -17.100 15.855 16.804 1.00 71.00 245 LEU A N 1
ATOM 1913 C CA . LEU A 1 245 ? -16.000 16.447 17.577 1.00 71.00 245 LEU A CA 1
ATOM 1914 C C . LEU A 1 245 ? -15.516 17.790 17.008 1.00 71.00 245 LEU A C 1
ATOM 1916 O O . LEU A 1 245 ? -14.860 18.543 17.723 1.00 71.00 245 LEU A O 1
ATOM 1920 N N . ALA A 1 246 ? -15.796 18.065 15.732 1.00 67.38 246 ALA A N 1
ATOM 1921 C CA . ALA A 1 246 ? -15.389 19.286 15.037 1.00 67.38 246 ALA A CA 1
ATOM 1922 C C . ALA A 1 246 ? -16.431 20.423 15.101 1.00 67.38 246 ALA A C 1
ATOM 1924 O O . ALA A 1 246 ? -16.130 21.533 14.660 1.00 67.38 246 ALA A O 1
ATOM 1925 N N . GLY A 1 247 ? -17.638 20.149 15.607 1.00 49.53 247 GLY A N 1
ATOM 1926 C CA . GLY A 1 247 ? -18.710 21.128 15.834 1.00 49.53 247 GLY A CA 1
ATOM 1927 C C . GLY A 1 247 ? -18.943 21.381 17.313 1.00 49.53 247 GLY A C 1
ATOM 1928 O O . GLY A 1 247 ? -19.316 22.528 17.641 1.00 49.53 247 GLY A O 1
#

Radius of gyration: 19.8 Å; Cα contacts (8 Å, |Δi|>4): 362; chains: 1; bounding box: 50×41×61 Å

pLDDT: mean 90.62, std 9.93, range [42.5, 98.38]

InterPro domains:
  IPR015034 Basophilic leukemia-expressed protein Bles03-like [PF08939] (2-194)
  IPR015034 Basophilic leukemia-expressed protein Bles03-like [PTHR31977] (3-222)
  IPR023398 Translation Initiation factor eIF- 4e-like [G3DSA:3.30.760.10] (1-229)
  IPR023398 Translation Initiation factor eIF- 4e-like [SSF55418] (4-217)

Organism: Zymoseptoria tritici (strain CBS 115943 / IPO323) (NCBI:txid336722)

Solvent-accessible surface area (backbone atoms only — not comparable to full-atom values): 13498 Å² total; per-residue (Å²): 137,85,53,70,65,60,49,49,69,76,45,37,55,82,38,67,70,39,24,75,82,31,64,59,50,77,36,58,23,85,56,75,54,70,72,51,66,74,65,63,55,75,67,37,65,63,66,34,50,56,55,46,48,41,36,55,52,37,52,50,53,50,49,52,50,56,48,65,79,39,73,92,60,56,70,68,58,53,54,58,70,40,43,69,57,39,57,30,43,55,23,35,51,53,48,44,20,57,77,25,33,44,25,34,20,27,42,47,42,74,52,57,78,94,43,36,58,61,55,47,53,52,52,45,49,37,14,52,71,42,62,46,31,55,32,34,36,35,29,17,57,61,63,97,54,92,55,42,47,36,33,37,44,27,37,75,36,65,84,42,55,67,58,50,48,50,36,48,51,46,40,45,76,72,63,66,56,47,81,82,78,48,76,40,41,26,30,45,45,52,41,58,77,68,65,47,40,83,81,36,92,74,71,52,75,50,49,60,48,44,48,56,48,64,73,69,61,36,58,69,59,50,61,69,20,58,62,40,48,32,72,71,52,91,68,67,58,36,54,58,50,24,55,63,73,76,108

Foldseek 3Di:
DDDLVNVCVVQQLADLVNCVVHFKDKAFAPDDDPVLVVLQDDADVPQLVVLLVLLVVLLVVVLVVLCVVPDPDDPVVSVVVSVVSLLLSLLVSLVSCSVRRLFKKWWKAQDDPVCQRVLCSLLNVCNHVVQAAGMKMAGHPPDDDPRSRIITGMHRGPLPLVNVLSNLVSCVVSVRACPPPDKIFMAGVSCVSVVPDCPDPSNDHRGQDISVCSVVVVVVCNCPTSSVSSVVDPDRDSSVSSVVVVD

Secondary structure (DSSP, 8-state):
---HHHHHHHS-TTSGGGGTT-SEEEEE-S---HHHHHH-PPP-HHHHHHHHHHHHHHHHHHHHHHHHTSTT--HHHHHHHTHHHHHHHHHHHHHHHHHTT---EEEEE---GGGHHHHHHHHHHHHHTTSS-SEEEEE--SSSSGGGG-EEEEES-TT-HHHHHHHHHHHHHTT-SSTTSPPPEEEEHHHHHTT--TT-TT---S-SEEHHHHHTT-HHHHHTSHHHHHHH-SS-SHHHHHHHHH-

Mean predicted aligned error: 5.13 Å

Nearest PDB structures (foldseek):
  2q4k-assembly2_B  TM=7.219E-01  e=2.904E-07  Homo sapiens
  4rsw-assembly1_B  TM=3.037E-01  e=1.101E-01  Pseudomonas syringae pv. syringae
  1rq0-assembly1_A  TM=2.796E-01  e=9.490E+00  Thermotoga maritima
  4x0r-assembly1_A  TM=1.891E-01  e=8.546E+00  Homo sapiens

Sequence (247 aa):
DENIQDFLHRLPVDDPKSAEVGHWLWVGSPTLSRAHAKRRKAEDTDAFGESAHALLEAFKAERGKVEGDNPGKAAATITKKMGPFRDALESDLLFLAVETGTTSGKWLLFPQPAQLKKVWAIVAAATAEGKLGPTSKVGTTSKVGEDSTVICVYTYDFSDFDDVRRVLRQVVELGLCYADGKPIFYKCDAYTYLHIKSDNIYKLRASLYNSTDVLHNDQEALDNGPVARMQKRKKPKMMDLAHHLAG